Protein AF-0000000074029271 (afdb_homodimer)

Secondary structure (DSSP, 8-state):
---EEEE--GGGHHHHHHHHHHHHHHT---GGGGT--HHHHHHHHH-TTEEEEEEEETTEEEEEEEEEE--GGGTTEEEEEEEE-GGGTTSSHHHHHHHHHHHHHHHH-TT--EEEEEEETT-HHHHHHHHHTT-EEEEEEEEEEEETTTTEEEEEEEEEEE--/-PPEEEE--GGGHHHHHHHHHHHHHTT---GGGS---HHHHHHHHH-TTEEEEEEEETTEEEEEEEEEE--GGGTTEEEEEEEE-GGGTTSSHHHHHHHHHHHHHHHH-TT--EEEEEEETT-HHHHHHHHHTT-EEEEEEEEEEEETTTTEEEEEEEEEEE--

Solvent-accessible surface area (backbone atoms only — not comparable to full-atom values): 17914 Å² total; per-residue (Å²): 134,74,74,47,76,46,69,67,52,84,88,43,54,66,48,51,47,50,42,46,52,52,41,46,70,72,60,53,86,50,87,64,45,86,63,75,46,73,68,52,54,52,49,44,74,71,34,87,52,42,46,51,31,35,32,27,46,92,90,35,55,46,30,41,40,39,31,40,47,38,66,80,54,26,42,40,30,29,42,49,48,72,50,62,44,75,91,59,62,88,68,54,52,67,47,51,45,50,54,52,46,53,50,54,47,38,73,73,36,74,64,41,38,34,40,32,38,73,41,50,65,83,41,54,68,61,52,51,42,42,43,73,67,62,35,44,79,45,28,30,44,74,61,50,30,50,35,79,92,79,72,39,65,37,29,36,29,29,32,37,28,79,53,128,135,74,73,47,74,45,68,66,53,83,89,43,52,67,48,51,48,51,44,52,53,52,45,50,68,74,63,56,89,50,86,69,50,57,90,74,44,72,67,53,55,52,50,44,74,72,34,88,52,43,46,52,29,34,32,28,46,92,90,36,56,46,30,41,40,41,31,40,47,37,64,79,54,24,43,39,30,29,43,49,49,73,51,62,44,74,90,58,59,90,67,54,51,67,48,50,45,52,54,51,46,53,50,54,47,38,73,73,36,75,66,41,37,34,40,33,39,74,42,49,64,84,42,56,66,62,51,51,42,43,42,75,68,61,34,42,79,44,29,28,45,73,60,50,29,50,36,78,92,78,71,39,66,37,30,37,30,30,33,36,28,80,53,128

Radius of gyration: 22.75 Å; Cα contacts (8 Å, |Δi|>4): 586; chains: 2; bounding box: 45×70×48 Å

Structure (mmCIF, N/CA/C/O backbone):
data_AF-0000000074029271-model_v1
#
loop_
_entity.id
_entity.type
_entity.pdbx_description
1 polymer 'Ribosomal protein S18 acetylase RimI'
#
loop_
_atom_site.group_PDB
_atom_site.id
_atom_site.type_symbol
_atom_site.label_atom_id
_atom_site.label_alt_id
_atom_site.label_comp_id
_atom_site.label_asym_id
_atom_site.label_entity_id
_atom_site.label_seq_id
_atom_site.pdbx_PDB_ins_code
_atom_site.Cartn_x
_atom_site.Cartn_y
_atom_site.Cartn_z
_atom_site.occupancy
_atom_site.B_iso_or_equiv
_atom_site.auth_seq_id
_atom_site.auth_comp_id
_atom_site.auth_asym_id
_atom_site.auth_atom_id
_atom_site.pdbx_PDB_model_num
ATOM 1 N N . MET A 1 1 ? -7.516 36.625 11.258 1 79.38 1 MET A N 1
ATOM 2 C CA . MET A 1 1 ? -7.285 35.531 12.195 1 79.38 1 MET A CA 1
ATOM 3 C C . MET A 1 1 ? -5.828 35.062 12.156 1 79.38 1 MET A C 1
ATOM 5 O O . MET A 1 1 ? -5.238 34.969 11.086 1 79.38 1 MET A O 1
ATOM 9 N N . LYS A 1 2 ? -5.176 35.188 13.312 1 90.12 2 LYS A N 1
ATOM 10 C CA . LYS A 1 2 ? -3.768 34.812 13.344 1 90.12 2 LYS A CA 1
ATOM 11 C C . LYS A 1 2 ? -3.605 33.312 13.633 1 90.12 2 LYS A C 1
ATOM 13 O O . LYS A 1 2 ? -4.141 32.812 14.625 1 90.12 2 LYS A O 1
ATOM 18 N N . VAL A 1 3 ? -3.012 32.562 12.734 1 95 3 VAL A N 1
ATOM 19 C CA . VAL A 1 3 ? -2.779 31.125 12.898 1 95 3 VAL A CA 1
ATOM 20 C C . VAL A 1 3 ? -1.324 30.891 13.297 1 95 3 VAL A C 1
ATOM 22 O O . VAL A 1 3 ? -0.408 31.453 12.695 1 95 3 VAL A O 1
ATOM 25 N N . LEU A 1 4 ? -1.06 30.109 14.344 1 96.94 4 LEU A N 1
ATOM 26 C CA . LEU A 1 4 ? 0.281 29.719 14.766 1 96.94 4 LEU A CA 1
ATOM 27 C C . LEU A 1 4 ? 0.573 28.281 14.367 1 96.94 4 LEU A C 1
ATOM 29 O O . LEU A 1 4 ? -0.221 27.375 14.648 1 96.94 4 LEU A O 1
ATOM 33 N N . TYR A 1 5 ? 1.634 28.078 13.609 1 98 5 TYR A N 1
ATOM 34 C CA . TYR A 1 5 ? 2.115 26.75 13.25 1 98 5 TYR A CA 1
ATOM 35 C C . TYR A 1 5 ? 3.309 26.359 14.109 1 98 5 TYR A C 1
ATOM 37 O O . TYR A 1 5 ? 4.273 27.109 14.227 1 98 5 TYR A O 1
ATOM 45 N N . ARG A 1 6 ? 3.227 25.156 14.664 1 98.31 6 ARG A N 1
ATOM 46 C CA . ARG A 1 6 ? 4.328 24.75 15.531 1 98.31 6 ARG A CA 1
ATOM 47 C C . ARG A 1 6 ? 4.328 23.234 15.742 1 98.31 6 ARG A C 1
ATOM 49 O O . ARG A 1 6 ? 3.354 22.562 15.422 1 98.31 6 ARG A O 1
ATOM 56 N N . ARG A 1 7 ? 5.41 22.703 16.344 1 98.31 7 ARG A N 1
ATOM 57 C CA . ARG A 1 7 ? 5.512 21.312 16.734 1 98.31 7 ARG A CA 1
ATOM 58 C C . ARG A 1 7 ? 4.605 21.016 17.922 1 98.31 7 ARG A C 1
ATOM 60 O O . ARG A 1 7 ? 4.352 21.891 18.75 1 98.31 7 ARG A O 1
ATOM 67 N N . VAL A 1 8 ? 4.188 19.812 17.938 1 97.94 8 VAL A N 1
ATOM 68 C CA . VAL A 1 8 ? 3.385 19.375 19.078 1 97.94 8 VAL A CA 1
ATOM 69 C C . VAL A 1 8 ? 4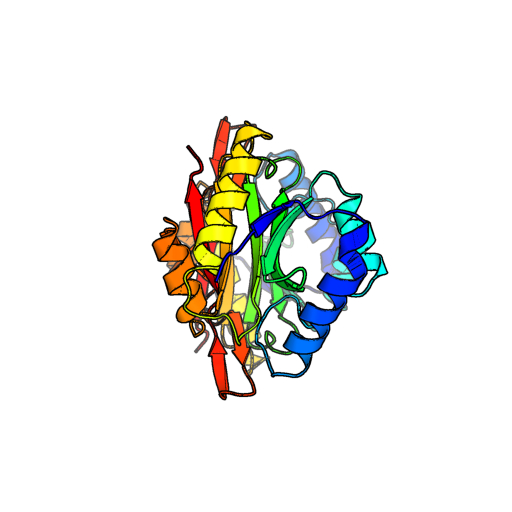.273 19.219 20.312 1 97.94 8 VAL A C 1
ATOM 71 O O . VAL A 1 8 ? 5.402 18.734 20.219 1 97.94 8 VAL A O 1
ATOM 74 N N . GLU A 1 9 ? 3.711 19.609 21.422 1 95.88 9 GLU A N 1
ATOM 75 C CA . GLU A 1 9 ? 4.324 19.359 22.719 1 95.88 9 GLU A CA 1
ATOM 76 C C . GLU A 1 9 ? 3.406 18.547 23.625 1 95.88 9 GLU A C 1
ATOM 78 O O . GLU A 1 9 ? 2.23 18.344 23.312 1 95.88 9 GLU A O 1
ATOM 83 N N . GLY A 1 10 ? 3.979 18.078 24.703 1 94.06 10 GLY A N 1
ATOM 84 C CA . GLY A 1 10 ? 3.236 17.219 25.594 1 94.06 10 GLY A CA 1
ATOM 85 C C . GLY A 1 10 ? 1.945 17.828 26.094 1 94.06 10 GLY A C 1
ATOM 86 O O . GLY A 1 10 ? 0.942 17.141 26.281 1 94.06 10 GLY A O 1
ATOM 87 N N . GLY A 1 11 ? 1.936 19.078 26.312 1 95.56 11 GLY A N 1
ATOM 88 C CA . GLY A 1 11 ? 0.77 19.781 26.828 1 95.56 11 GLY A CA 1
ATOM 89 C C . GLY A 1 11 ? -0.36 19.875 25.828 1 95.56 11 GLY A C 1
ATOM 90 O O . GLY A 1 11 ? -1.471 20.297 26.172 1 95.56 11 GLY A O 1
ATOM 91 N N . ASP A 1 12 ? -0.142 19.422 24.594 1 96.81 12 ASP A N 1
ATOM 92 C CA . ASP A 1 12 ? -1.116 19.594 23.516 1 96.81 12 ASP A CA 1
ATOM 93 C C . ASP A 1 12 ? -2.051 18.391 23.422 1 96.81 12 ASP A C 1
ATOM 95 O O . ASP A 1 12 ? -3.041 18.422 22.688 1 96.81 12 ASP A O 1
ATOM 99 N N . ILE A 1 13 ? -1.802 17.328 24.141 1 95.5 13 ILE A N 1
ATOM 100 C CA . ILE A 1 13 ? -2.43 16.016 23.938 1 95.5 13 ILE A CA 1
ATOM 101 C C . ILE A 1 13 ? -3.943 16.141 24.094 1 95.5 13 ILE A C 1
ATOM 103 O O . ILE A 1 13 ? -4.703 15.648 23.266 1 95.5 13 ILE A O 1
ATOM 107 N N . GLU A 1 14 ? -4.344 16.828 25.125 1 94.19 14 GLU A N 1
ATOM 108 C CA . GLU A 1 14 ? -5.773 16.953 25.375 1 94.19 14 GLU A CA 1
ATOM 109 C C . GLU A 1 14 ? -6.477 17.688 24.25 1 94.19 14 GLU A C 1
ATOM 111 O O . GLU A 1 14 ? -7.57 17.297 23.828 1 94.19 14 GLU A O 1
ATOM 116 N N . GLU A 1 15 ? -5.918 18.75 23.812 1 95.12 15 GLU A N 1
ATOM 117 C CA . GLU A 1 15 ? -6.512 19.531 22.734 1 95.12 15 GLU A CA 1
ATOM 118 C C . GLU A 1 15 ? -6.543 18.719 21.438 1 95.12 15 GLU A C 1
ATOM 120 O O . GLU A 1 15 ? -7.484 18.844 20.641 1 95.12 15 GLU A O 1
ATOM 125 N N . ILE A 1 16 ? -5.531 17.953 21.172 1 95.12 16 ILE A N 1
ATOM 126 C CA . ILE A 1 16 ? -5.492 17.094 20 1 95.12 16 ILE A CA 1
ATOM 127 C C . ILE A 1 16 ? -6.617 16.062 20.062 1 95.12 16 ILE A C 1
ATOM 129 O O . ILE A 1 16 ? -7.309 15.812 19.078 1 95.12 16 ILE A O 1
ATOM 133 N N . LEU A 1 17 ? -6.75 15.516 21.219 1 92.56 17 LEU A N 1
ATOM 134 C CA . LEU A 1 17 ? -7.824 14.547 21.422 1 92.56 17 LEU A CA 1
ATOM 135 C C . LEU A 1 17 ? -9.188 15.172 21.141 1 92.56 17 LEU A C 1
ATOM 137 O O . LEU A 1 17 ? -10.07 14.523 20.578 1 92.56 17 LEU A O 1
ATOM 141 N N . MET A 1 18 ? -9.375 16.375 21.562 1 91.44 18 MET A N 1
ATOM 142 C CA . MET A 1 18 ? -10.625 17.094 21.312 1 91.44 18 MET A CA 1
ATOM 143 C C . MET A 1 18 ? -10.883 17.234 19.812 1 91.44 18 MET A C 1
ATOM 145 O O . MET A 1 18 ? -12.016 17.094 19.359 1 91.44 18 MET A O 1
ATOM 149 N N . LEU A 1 19 ? -9.883 17.625 19.078 1 92.12 19 LEU A N 1
ATOM 150 C CA . LEU A 1 19 ? -10.016 17.719 17.625 1 92.12 19 LEU A CA 1
ATOM 151 C C . LEU A 1 19 ? -10.469 16.391 17.031 1 92.12 19 LEU A C 1
ATOM 153 O O . LEU A 1 19 ? -11.406 16.344 16.234 1 92.12 19 LEU A O 1
ATOM 157 N N . PHE A 1 20 ? -9.805 15.289 17.422 1 90.88 20 PHE A N 1
ATOM 158 C CA . PHE A 1 20 ? -10.133 13.969 16.875 1 90.88 20 PHE A CA 1
ATOM 159 C C . PHE A 1 20 ? -11.562 13.578 17.234 1 90.88 20 PHE A C 1
ATOM 161 O O . PHE A 1 20 ? -12.273 12.984 16.422 1 90.88 20 PHE A O 1
ATOM 168 N N . ASN A 1 21 ? -11.938 13.883 18.391 1 87.06 21 ASN A N 1
ATOM 169 C CA . ASN A 1 21 ? -13.312 13.602 18.797 1 87.06 21 ASN A CA 1
ATOM 170 C C . ASN A 1 21 ? -14.32 14.359 17.938 1 87.06 21 ASN A C 1
ATOM 172 O O . ASN A 1 21 ? -15.367 13.82 17.578 1 87.06 21 ASN A O 1
ATOM 176 N N . LYS A 1 22 ? -14.023 15.508 17.656 1 86.75 22 LYS A N 1
ATOM 177 C CA . LYS A 1 22 ? -14.891 16.328 16.812 1 86.75 22 LYS A CA 1
ATOM 178 C C . LYS A 1 22 ? -14.984 15.734 15.406 1 86.75 22 LYS A C 1
ATOM 180 O O . LYS A 1 22 ? -16.062 15.68 14.82 1 86.75 22 LYS A O 1
ATOM 185 N N . LEU A 1 23 ? -13.867 15.305 14.914 1 85.69 23 LEU A N 1
ATOM 186 C CA . LEU A 1 23 ? -13.82 14.742 13.57 1 85.69 23 LEU A CA 1
ATOM 187 C C . LEU A 1 23 ? -14.594 13.422 13.508 1 85.69 23 LEU A C 1
ATOM 189 O O . LEU A 1 23 ? -15.18 13.094 12.477 1 85.69 23 LEU A O 1
ATOM 193 N N . LYS A 1 24 ? -14.484 12.586 14.484 1 79.19 24 LYS A N 1
ATOM 194 C CA . LYS A 1 24 ? -15.203 11.32 14.562 1 79.19 24 LYS A CA 1
ATOM 195 C C . LYS A 1 24 ? -16.719 11.539 14.484 1 79.19 24 LYS A C 1
ATOM 197 O O . LYS A 1 24 ? -17.422 10.758 13.852 1 79.19 24 LYS A O 1
ATOM 202 N N . ILE A 1 25 ? -17.234 12.508 15.117 1 75.06 25 ILE A N 1
ATOM 203 C CA . ILE A 1 25 ? -18.656 12.812 15.164 1 75.06 25 ILE A CA 1
ATOM 204 C C . ILE A 1 25 ? -19.125 13.281 13.797 1 75.06 25 ILE A C 1
ATOM 206 O O . ILE A 1 25 ? -20.234 12.93 13.359 1 75.06 25 ILE A O 1
ATOM 210 N N . GLU A 1 26 ? -18.547 14.188 13.219 1 67.88 26 GLU A N 1
ATOM 211 C CA . GLU A 1 26 ? -18.984 14.75 11.945 1 67.88 26 GLU A CA 1
ATOM 212 C C . GLU A 1 26 ? -18.797 13.758 10.805 1 67.88 26 GLU A C 1
ATOM 214 O O . GLU A 1 26 ? -19.312 13.961 9.703 1 67.88 26 GLU A O 1
ATOM 219 N N . SER A 1 27 ? -18.562 12.766 10.664 1 57.44 27 SER A N 1
ATOM 220 C CA . SER A 1 27 ? -18.469 11.742 9.625 1 57.44 27 SER A CA 1
ATOM 221 C C . SER A 1 27 ? -17.031 11.516 9.203 1 57.44 27 SER A C 1
ATOM 223 O O . SER A 1 27 ? -16.766 10.977 8.125 1 57.44 27 SER A O 1
ATOM 225 N N . ALA A 1 28 ? -16.141 12.398 9.57 1 50.34 28 ALA A N 1
ATOM 226 C CA . ALA A 1 28 ? -15.148 12.664 8.539 1 50.34 28 ALA A CA 1
ATOM 227 C C . ALA A 1 28 ? -14.438 11.383 8.109 1 50.34 28 ALA A C 1
ATOM 229 O O . ALA A 1 28 ? -14.18 10.508 8.93 1 50.34 28 ALA A O 1
ATOM 230 N N . GLU A 1 29 ? -14.281 11.062 6.98 1 48.53 29 GLU A N 1
ATOM 231 C CA . GLU A 1 29 ? -13.523 10.18 6.102 1 48.53 29 GLU A CA 1
ATOM 232 C C . GLU A 1 29 ? -12.047 10.141 6.492 1 48.53 29 GLU A C 1
ATOM 234 O O . GLU A 1 29 ? -11.211 9.656 5.73 1 48.53 29 GLU A O 1
ATOM 239 N N . VAL A 1 30 ? -11.641 10.859 7.625 1 49.62 30 VAL A N 1
ATOM 240 C CA . VAL A 1 30 ? -10.18 10.891 7.699 1 49.62 30 VAL A CA 1
ATOM 241 C C . VAL A 1 30 ? -9.68 9.641 8.422 1 49.62 30 VAL A C 1
ATOM 243 O O . VAL A 1 30 ? -10.32 9.164 9.367 1 49.62 30 VAL A O 1
ATOM 246 N N . THR A 1 31 ? -8.797 8.977 7.867 1 52.84 31 THR A N 1
ATOM 247 C CA . THR A 1 31 ? -8 7.828 8.289 1 52.84 31 THR A CA 1
ATOM 248 C C . THR A 1 31 ? -7.688 7.91 9.781 1 52.84 31 THR A C 1
ATOM 250 O O . THR A 1 31 ? -7.582 6.883 10.453 1 52.84 31 THR A O 1
ATOM 253 N N . PHE A 1 32 ? -7.648 9.07 10.492 1 52.66 32 PHE A N 1
ATOM 254 C CA . PHE A 1 32 ? -7.332 9.195 11.914 1 52.66 32 PHE A CA 1
ATOM 255 C C . PHE A 1 32 ? -8.5 8.719 12.773 1 52.66 32 PHE A C 1
ATOM 257 O O . PHE A 1 32 ? -8.305 8.344 13.93 1 52.66 32 PHE A O 1
ATOM 264 N N . ALA A 1 33 ? -9.711 8.844 12.336 1 50.81 33 ALA A N 1
ATOM 265 C CA . ALA A 1 33 ? -10.922 8.828 13.164 1 50.81 33 ALA A CA 1
ATOM 266 C C . ALA A 1 33 ? -11.008 7.539 13.977 1 50.81 33 ALA A C 1
ATOM 268 O O . ALA A 1 33 ? -11.57 7.527 15.07 1 50.81 33 ALA A O 1
ATOM 269 N N . ASP A 1 34 ? -10.633 6.387 13.359 1 52 34 ASP A N 1
ATOM 270 C CA . ASP A 1 34 ? -11.102 5.246 14.141 1 52 34 ASP A CA 1
ATOM 271 C C . ASP A 1 34 ? -10.391 5.18 15.492 1 52 34 ASP A C 1
ATOM 273 O O . ASP A 1 34 ? -10.789 4.41 16.375 1 52 34 ASP A O 1
ATOM 277 N N . VAL A 1 35 ? -9.164 5.781 15.68 1 56.41 35 VAL A N 1
ATOM 278 C CA . VAL A 1 35 ? -8.484 4.988 16.688 1 56.41 35 VAL A CA 1
ATOM 279 C C . VAL A 1 35 ? -7.695 5.91 17.625 1 56.41 35 VAL A C 1
ATOM 281 O O . VAL A 1 35 ? -7.043 5.445 18.562 1 56.41 35 VAL A O 1
ATOM 284 N N . VAL A 1 36 ? -7.879 7.223 17.594 1 76.19 36 VAL A N 1
ATOM 285 C CA . VAL A 1 36 ? -6.711 7.742 18.297 1 76.19 36 VAL A CA 1
ATOM 286 C C . VAL A 1 36 ? -7.074 8.07 19.734 1 76.19 36 VAL A C 1
ATOM 288 O O . VAL A 1 36 ? -7.988 8.859 20 1 76.19 36 VAL A O 1
ATOM 291 N N . ASN A 1 37 ? -6.562 7.316 20.641 1 85.88 37 ASN A N 1
ATOM 292 C CA . ASN A 1 37 ? -6.695 7.621 22.062 1 85.88 37 ASN A CA 1
ATOM 293 C C . ASN A 1 37 ? -5.445 8.305 22.609 1 85.88 37 ASN A C 1
ATOM 295 O O . ASN A 1 37 ? -4.48 8.523 21.875 1 85.88 37 ASN A O 1
ATOM 299 N N . LYS A 1 38 ? -5.645 8.734 23.906 1 90.75 38 LYS A N 1
ATOM 300 C CA . LYS A 1 38 ? -4.578 9.492 24.547 1 90.75 38 LYS A CA 1
ATOM 301 C C . LYS A 1 38 ? -3.256 8.734 24.5 1 90.75 38 LYS A C 1
ATOM 303 O O . LYS A 1 38 ? -2.205 9.312 24.234 1 90.75 38 LYS A O 1
ATOM 308 N N . ARG A 1 39 ? -3.268 7.496 24.828 1 92.69 39 ARG A N 1
ATOM 309 C CA . ARG A 1 39 ? -2.076 6.656 24.859 1 92.69 39 ARG A CA 1
ATOM 310 C C . ARG A 1 39 ? -1.391 6.633 23.5 1 92.69 39 ARG A C 1
ATOM 312 O O . ARG A 1 39 ? -0.162 6.68 23.406 1 92.69 39 ARG A O 1
ATOM 319 N N . GLU A 1 40 ? -2.113 6.562 22.469 1 93.5 40 GLU A N 1
ATOM 320 C CA . GLU A 1 40 ? -1.558 6.555 21.109 1 93.5 40 GLU A CA 1
ATOM 321 C C . GLU A 1 40 ? -0.82 7.855 20.812 1 93.5 40 GLU A C 1
ATOM 323 O O . GLU A 1 40 ? 0.282 7.84 20.266 1 93.5 40 GLU A O 1
ATOM 328 N N . ILE A 1 41 ? -1.456 8.93 21.156 1 94.06 41 ILE A N 1
ATOM 329 C CA . ILE A 1 41 ? -0.838 10.227 20.922 1 94.06 41 ILE A CA 1
ATOM 330 C C . ILE A 1 41 ? 0.461 10.336 21.719 1 94.06 41 ILE A C 1
ATOM 332 O O . ILE A 1 41 ? 1.46 10.859 21.219 1 94.06 41 ILE A O 1
ATOM 336 N N . GLU A 1 42 ? 0.451 9.867 22.922 1 94.62 42 GLU A N 1
ATOM 337 C CA . GLU A 1 42 ? 1.66 9.844 23.75 1 94.62 42 GLU A CA 1
ATOM 338 C C . GLU A 1 42 ? 2.756 9.008 23.094 1 94.62 42 GLU A C 1
ATOM 340 O O . GLU A 1 42 ? 3.928 9.391 23.109 1 94.62 42 GLU A O 1
ATOM 345 N N . GLU A 1 43 ? 2.336 7.902 22.594 1 95.44 43 GLU A N 1
ATOM 346 C CA . GLU A 1 43 ? 3.287 7.039 21.891 1 95.44 43 GLU A CA 1
ATOM 347 C C . GLU A 1 43 ? 3.885 7.746 20.688 1 95.44 43 GLU A C 1
ATOM 349 O O . GLU A 1 43 ? 5.074 7.605 20.406 1 95.44 43 GLU A O 1
ATOM 354 N N . TRP A 1 44 ? 3.014 8.406 19.938 1 96.06 44 TRP A N 1
ATOM 355 C CA . TRP A 1 44 ? 3.516 9.188 18.812 1 96.06 44 TRP A CA 1
ATOM 356 C C . TRP A 1 44 ? 4.602 10.156 19.266 1 96.06 44 TRP A C 1
ATOM 358 O O . TRP A 1 44 ? 5.648 10.273 18.609 1 96.06 44 TRP A O 1
ATOM 368 N N . LEU A 1 45 ? 4.34 10.836 20.312 1 95.69 45 LEU A N 1
ATOM 369 C CA . LEU A 1 45 ? 5.219 11.891 20.797 1 95.69 45 LEU A CA 1
ATOM 370 C C . LEU A 1 45 ? 6.566 11.32 21.234 1 95.69 45 LEU A C 1
ATOM 372 O O . LEU A 1 45 ? 7.59 12 21.141 1 95.69 45 LEU A O 1
ATOM 376 N N . MET A 1 46 ? 6.574 10.094 21.641 1 95.75 46 MET A N 1
ATOM 377 C CA . MET A 1 46 ? 7.785 9.477 22.172 1 95.75 46 MET A CA 1
ATOM 378 C C . MET A 1 46 ? 8.57 8.781 21.078 1 95.75 46 MET A C 1
ATOM 380 O O . MET A 1 46 ? 9.719 8.375 21.281 1 95.75 46 MET A O 1
ATOM 384 N N . ASN A 1 47 ? 8 8.594 19.969 1 97.06 47 ASN A N 1
ATOM 385 C CA . ASN A 1 47 ? 8.633 7.887 18.859 1 97.06 47 ASN A CA 1
ATOM 386 C C . 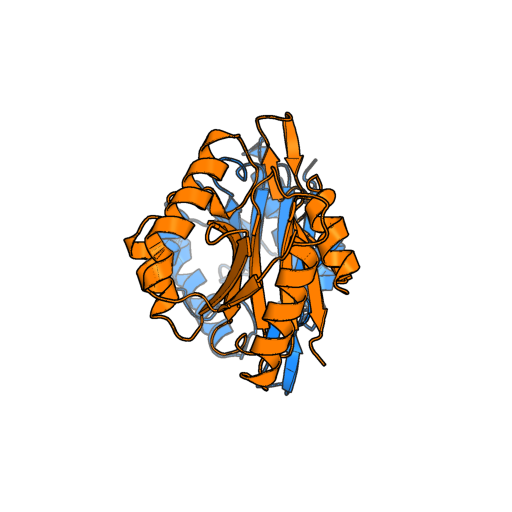ASN A 1 47 ? 9.383 8.844 17.938 1 97.06 47 ASN A C 1
ATOM 388 O O . ASN A 1 47 ? 8.781 9.734 17.328 1 97.06 47 ASN A O 1
ATOM 392 N N . THR A 1 48 ? 10.625 8.664 17.781 1 96.25 48 THR A N 1
ATOM 393 C CA . THR A 1 48 ? 11.484 9.586 17.062 1 96.25 48 THR A CA 1
ATOM 394 C C . THR A 1 48 ? 11.219 9.508 15.555 1 96.25 48 THR A C 1
ATOM 396 O O . THR A 1 48 ? 11.664 10.367 14.797 1 96.25 48 THR A O 1
ATOM 399 N N . ASN A 1 49 ? 10.477 8.508 15.117 1 97.88 49 ASN A N 1
ATOM 400 C CA . ASN A 1 49 ? 10.125 8.383 13.703 1 97.88 49 ASN A CA 1
ATOM 401 C C . ASN A 1 49 ? 8.812 9.102 13.391 1 97.88 49 ASN A C 1
ATOM 403 O O . ASN A 1 49 ? 8.328 9.039 12.258 1 97.88 49 ASN A O 1
ATOM 407 N N . TYR A 1 50 ? 8.297 9.711 14.391 1 98.06 50 TYR A N 1
ATOM 408 C CA . TYR A 1 50 ? 7.066 10.477 14.227 1 98.06 50 TYR A CA 1
ATOM 409 C C . TYR A 1 50 ? 7.348 11.977 14.297 1 98.06 50 TYR A C 1
ATOM 411 O O . TYR A 1 50 ? 8.094 12.43 15.164 1 98.06 50 TYR A O 1
ATOM 419 N N . TYR A 1 51 ? 6.777 12.711 13.383 1 98.38 51 TYR A N 1
ATOM 420 C CA . TYR A 1 51 ? 6.848 14.164 13.32 1 98.38 51 TYR A CA 1
ATOM 421 C C . TYR A 1 51 ? 5.461 14.781 13.43 1 98.38 51 TYR A C 1
ATOM 423 O O . TYR A 1 51 ? 4.613 14.586 12.555 1 98.38 51 TYR A O 1
ATOM 431 N N . LEU A 1 52 ? 5.262 15.508 14.469 1 98.19 52 LEU A N 1
ATOM 432 C CA . LEU A 1 52 ? 3.93 16.031 14.773 1 98.19 52 LEU A CA 1
ATOM 433 C C . LEU A 1 52 ? 3.932 17.547 14.797 1 98.19 52 LEU A C 1
ATOM 435 O O . LEU A 1 52 ? 4.738 18.172 15.5 1 98.19 52 LEU A O 1
ATOM 439 N N . TYR A 1 53 ? 3.041 18.125 14.062 1 98.56 53 TYR A N 1
ATOM 440 C CA . TYR A 1 53 ? 2.865 19.578 13.977 1 98.56 53 TYR A CA 1
ATOM 441 C C . TYR A 1 53 ? 1.393 19.953 14.078 1 98.56 53 TYR A C 1
ATOM 443 O O . TYR A 1 53 ? 0.517 19.141 13.75 1 98.56 53 TYR A O 1
ATOM 451 N N . ILE A 1 54 ? 1.156 21.172 14.523 1 98.25 54 ILE A N 1
ATOM 452 C CA . ILE A 1 54 ? -0.226 21.609 14.656 1 98.25 54 ILE A CA 1
ATOM 453 C C . ILE A 1 54 ? -0.347 23.062 14.195 1 98.25 54 ILE A C 1
ATOM 455 O O . ILE A 1 54 ? 0.652 23.781 14.117 1 98.25 54 ILE A O 1
ATOM 459 N N . ALA A 1 55 ? -1.577 23.391 13.781 1 97.69 55 ALA A N 1
ATOM 460 C CA . ALA A 1 55 ? -2.023 24.781 13.633 1 97.69 55 ALA A CA 1
ATOM 461 C C . ALA A 1 55 ? -2.998 25.156 14.75 1 97.69 55 ALA A C 1
ATOM 463 O O . ALA A 1 55 ? -3.93 24.406 15.047 1 97.69 55 ALA A O 1
ATOM 464 N N . GLU A 1 56 ? -2.762 26.234 15.367 1 96.62 56 GLU A N 1
ATOM 465 C CA . GLU A 1 56 ? -3.639 26.672 16.453 1 96.62 56 GLU A CA 1
ATOM 466 C C . GLU A 1 56 ? -4.121 28.094 16.25 1 96.62 56 GLU A C 1
ATOM 468 O O . GLU A 1 56 ? -3.391 28.938 15.711 1 96.62 56 GLU A O 1
ATOM 473 N N . VAL A 1 57 ? -5.395 28.312 16.562 1 94.25 57 VAL A N 1
ATOM 474 C CA . VAL A 1 57 ? -6.039 29.609 16.578 1 94.25 57 VAL A CA 1
ATOM 475 C C . VAL A 1 57 ? -6.594 29.891 17.969 1 94.25 57 VAL A C 1
ATOM 477 O O . VAL A 1 57 ? -7.402 29.125 18.5 1 94.25 57 VAL A O 1
ATOM 480 N N . ASN A 1 58 ? -6.18 31.031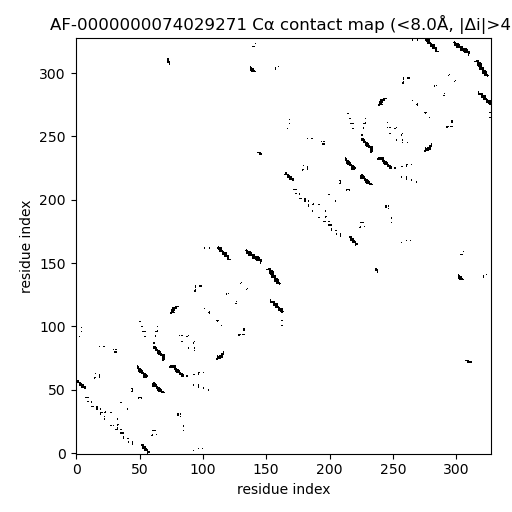 18.578 1 92.44 58 ASN A N 1
ATOM 481 C CA . ASN A 1 58 ? -6.641 31.375 19.906 1 92.44 58 ASN A CA 1
ATOM 482 C C . ASN A 1 58 ? -6.465 30.219 20.891 1 92.44 58 ASN A C 1
ATOM 484 O O . ASN A 1 58 ? -7.398 29.859 21.609 1 92.44 58 ASN A O 1
ATOM 488 N N . LYS A 1 59 ? -5.352 29.516 20.797 1 89.88 59 LYS A N 1
ATOM 489 C CA . LYS A 1 59 ? -4.914 28.453 21.703 1 89.88 59 LYS A CA 1
ATOM 490 C C . LYS A 1 59 ? -5.734 27.188 21.484 1 89.88 59 LYS A C 1
ATOM 492 O O . LYS A 1 59 ? -5.664 26.25 22.281 1 89.88 59 LYS A O 1
ATOM 497 N N . LYS A 1 60 ? -6.457 27.234 20.438 1 94.5 60 LYS A N 1
ATOM 498 C CA . LYS A 1 60 ? -7.191 26.031 20.047 1 94.5 60 LYS A CA 1
ATOM 499 C C . LYS A 1 60 ? -6.523 25.328 18.875 1 94.5 60 LYS A C 1
ATOM 501 O O . LYS A 1 60 ? -6.23 25.953 17.859 1 94.5 60 LYS A O 1
ATOM 506 N N . ILE A 1 61 ? -6.309 24.031 19.031 1 96.75 61 ILE A N 1
ATOM 507 C CA . ILE A 1 61 ? -5.719 23.25 17.938 1 96.75 61 ILE A CA 1
ATOM 508 C C . ILE A 1 61 ? -6.785 22.922 16.906 1 96.75 61 ILE A C 1
ATOM 510 O O . ILE A 1 61 ? -7.789 22.266 17.219 1 96.75 61 ILE A O 1
ATOM 514 N N . ILE A 1 62 ? -6.57 23.344 15.664 1 95.44 62 ILE A N 1
ATOM 515 C CA . ILE A 1 62 ? -7.625 23.203 14.672 1 95.44 62 ILE A CA 1
ATOM 516 C C . ILE A 1 62 ? -7.152 22.281 13.555 1 95.44 62 ILE A C 1
ATOM 518 O O . ILE A 1 62 ? -7.949 21.844 12.711 1 95.44 62 ILE A O 1
ATOM 522 N N . SER A 1 63 ? -5.879 21.984 13.453 1 95.69 63 SER A N 1
ATOM 523 C CA . SER A 1 63 ? -5.316 21.094 12.438 1 95.69 63 SER A CA 1
ATOM 524 C C . SER A 1 63 ? -4.074 20.375 12.961 1 95.69 63 SER A C 1
ATOM 526 O O . SER A 1 63 ? -3.316 20.938 13.758 1 95.69 63 SER A O 1
ATOM 528 N N . ILE A 1 64 ? -3.879 19.141 12.523 1 96.19 64 ILE A N 1
ATOM 529 C CA . ILE A 1 64 ? -2.703 18.375 12.945 1 96.19 64 ILE A CA 1
ATOM 530 C C . ILE A 1 64 ? -2.115 17.641 11.742 1 96.19 64 ILE A C 1
ATOM 532 O O . ILE A 1 64 ? -2.854 17.109 10.906 1 96.19 64 ILE A O 1
ATOM 536 N N . PHE A 1 65 ? -0.83 17.688 11.641 1 97 65 PHE A N 1
ATOM 537 C CA . PHE A 1 65 ? 0.01 16.969 10.688 1 97 65 PHE A CA 1
ATOM 538 C C . PHE A 1 65 ? 0.795 15.867 11.391 1 97 65 PHE A C 1
ATOM 540 O O . PHE A 1 65 ? 1.429 16.109 12.422 1 97 65 PHE A O 1
ATOM 547 N N . ARG A 1 66 ? 0.721 14.648 10.859 1 97.62 66 ARG A N 1
ATOM 548 C CA . ARG A 1 66 ? 1.556 13.539 11.312 1 97.62 66 ARG A CA 1
ATOM 549 C C . ARG A 1 66 ? 2.391 12.977 10.172 1 97.62 66 ARG A C 1
ATOM 551 O O . ARG A 1 66 ? 1.847 12.562 9.141 1 97.62 66 ARG A O 1
ATOM 558 N N . GLY A 1 67 ? 3.67 13.039 10.297 1 97.94 67 GLY A N 1
ATOM 559 C CA . GLY A 1 67 ? 4.594 12.344 9.414 1 97.94 67 GLY A CA 1
ATOM 560 C C . GLY A 1 67 ? 5.223 11.117 10.055 1 97.94 67 GLY A C 1
ATOM 561 O O . GLY A 1 67 ? 5.746 11.195 11.172 1 97.94 67 GLY A O 1
ATOM 562 N N . VAL A 1 68 ? 5.125 10.016 9.438 1 98.44 68 VAL A N 1
ATOM 563 C CA . VAL A 1 68 ? 5.75 8.789 9.938 1 98.44 68 VAL A CA 1
ATOM 564 C C . VAL A 1 68 ? 6.887 8.375 9.008 1 98.44 68 VAL A C 1
ATOM 566 O O . VAL A 1 68 ? 6.664 8.102 7.824 1 98.44 68 VAL A O 1
ATOM 569 N N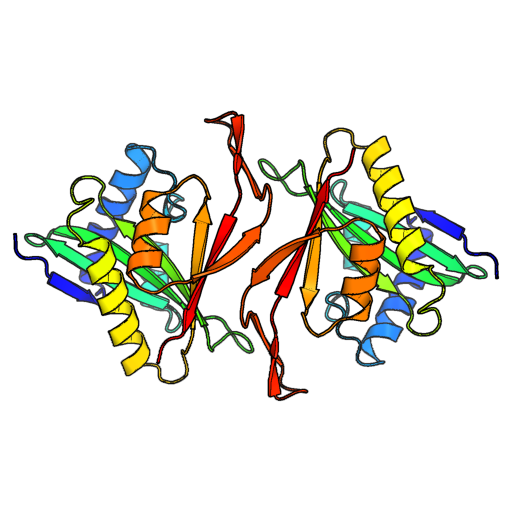 . ARG A 1 69 ? 8.039 8.359 9.547 1 98.5 69 ARG A N 1
ATOM 570 C CA . ARG A 1 69 ? 9.211 7.984 8.758 1 98.5 69 ARG A CA 1
ATOM 571 C C . ARG A 1 69 ? 9.25 6.48 8.516 1 98.5 69 ARG A C 1
ATOM 573 O O . ARG A 1 69 ? 8.984 5.691 9.43 1 98.5 69 ARG A O 1
ATOM 580 N N . GLY A 1 70 ? 9.555 6.113 7.25 1 98 70 GLY A N 1
ATOM 581 C CA . GLY A 1 70 ? 9.781 4.703 6.969 1 98 70 GLY A CA 1
ATOM 582 C C . GLY A 1 70 ? 10.984 4.137 7.707 1 98 70 GLY A C 1
ATOM 583 O O . GLY A 1 70 ? 11.82 4.887 8.211 1 98 70 GLY A O 1
ATOM 584 N N . ILE A 1 71 ? 11.062 2.826 7.77 1 97 71 ILE A N 1
ATOM 585 C CA . ILE A 1 71 ? 12.148 2.156 8.477 1 97 71 ILE A CA 1
ATOM 586 C C . ILE A 1 71 ? 13.094 1.508 7.477 1 97 71 ILE A C 1
ATOM 588 O O . ILE A 1 71 ? 12.703 1.183 6.355 1 97 71 ILE A O 1
ATOM 592 N N . ALA A 1 72 ? 14.383 1.319 7.836 1 96.44 72 ALA A N 1
ATOM 593 C CA . ALA A 1 72 ? 15.398 0.597 7.078 1 96.44 72 ALA A CA 1
ATOM 594 C C . ALA A 1 72 ? 15.484 1.116 5.645 1 96.44 72 ALA A C 1
ATOM 596 O O . ALA A 1 72 ? 15.82 2.281 5.422 1 96.44 72 ALA A O 1
ATOM 597 N N . GLU A 1 73 ? 15.133 0.343 4.684 1 96.81 73 GLU A N 1
ATOM 598 C CA . GLU A 1 73 ? 15.312 0.702 3.281 1 96.81 73 GLU A CA 1
ATOM 599 C C . GLU A 1 73 ? 14.289 1.744 2.844 1 96.81 73 GLU A C 1
ATOM 601 O O . GLU A 1 73 ? 14.344 2.242 1.717 1 96.81 73 GLU A O 1
ATOM 606 N N . LYS A 1 74 ? 13.414 2.125 3.773 1 98.12 74 LYS A N 1
ATOM 607 C CA . LYS A 1 74 ? 12.383 3.107 3.455 1 98.12 74 LYS A CA 1
ATOM 608 C C . LYS A 1 74 ? 12.555 4.375 4.289 1 98.12 74 LYS A C 1
ATOM 610 O O . LYS A 1 74 ? 11.641 5.199 4.367 1 98.12 74 LYS A O 1
ATOM 615 N N . ASN A 1 75 ? 13.688 4.598 4.922 1 97.56 75 ASN A N 1
ATOM 616 C CA . ASN A 1 75 ? 13.875 5.668 5.895 1 97.56 75 ASN A CA 1
ATOM 617 C C . ASN A 1 75 ? 14.102 7.016 5.211 1 97.56 75 ASN A C 1
ATOM 619 O O . ASN A 1 75 ? 14.195 8.047 5.879 1 97.56 75 ASN A O 1
ATOM 623 N N . HIS A 1 76 ? 14.141 7.023 3.854 1 98.12 76 HIS A N 1
ATOM 624 C CA . HIS A 1 76 ? 14.273 8.273 3.107 1 98.12 76 HIS A CA 1
ATOM 625 C C . HIS A 1 76 ? 12.93 8.977 2.959 1 98.12 76 HIS A C 1
ATOM 627 O O . HIS A 1 76 ? 12.867 10.109 2.477 1 98.12 76 HIS A O 1
ATOM 633 N N . CYS A 1 77 ? 11.805 8.336 3.379 1 98.56 77 CYS A N 1
ATOM 634 C CA . CYS A 1 77 ? 10.453 8.797 3.082 1 98.56 77 CYS A CA 1
ATOM 635 C C . CYS A 1 77 ? 9.633 8.953 4.359 1 98.56 77 CYS A C 1
ATOM 637 O O . CYS A 1 77 ? 9.758 8.148 5.285 1 98.56 77 CYS A O 1
ATOM 639 N N . ILE A 1 78 ? 8.773 9.953 4.383 1 98.56 78 ILE A N 1
ATOM 640 C CA . ILE A 1 78 ? 7.758 10.062 5.43 1 98.56 78 ILE A CA 1
ATOM 641 C C . ILE A 1 78 ? 6.367 9.93 4.812 1 98.56 78 ILE A C 1
ATOM 643 O O . ILE A 1 78 ? 6.129 10.391 3.693 1 98.56 78 ILE A O 1
ATOM 647 N N . LEU A 1 79 ? 5.492 9.289 5.465 1 98.62 79 LEU A N 1
ATOM 648 C CA . LEU A 1 79 ? 4.074 9.219 5.125 1 98.62 79 LEU A CA 1
ATOM 649 C C . LEU A 1 79 ? 3.271 10.234 5.938 1 98.62 79 LEU A C 1
ATOM 651 O O . LEU A 1 79 ? 3.293 10.203 7.172 1 98.62 79 LEU A O 1
ATOM 655 N N . LEU A 1 80 ? 2.582 11.102 5.23 1 97.31 80 LEU A N 1
ATOM 656 C CA . LEU A 1 80 ? 1.905 12.141 6.004 1 97.31 80 LEU A CA 1
ATOM 657 C C . LEU A 1 80 ? 0.408 11.859 6.09 1 97.31 80 LEU A C 1
ATOM 659 O O . LEU A 1 80 ? -0.172 11.273 5.172 1 97.31 80 LEU A O 1
ATOM 663 N N . THR A 1 81 ? -0.162 12.234 7.16 1 95.69 81 THR A N 1
ATOM 664 C CA . THR A 1 81 ? -1.589 12.312 7.449 1 95.69 81 THR A CA 1
ATOM 665 C C . THR A 1 81 ? -1.945 13.664 8.062 1 95.69 81 THR A C 1
ATOM 667 O O . THR A 1 81 ? -1.198 14.195 8.883 1 95.69 81 THR A O 1
ATOM 670 N N . ILE A 1 82 ? -3.041 14.234 7.617 1 94.25 82 ILE A N 1
ATOM 671 C CA . ILE A 1 82 ? -3.455 15.539 8.109 1 94.25 82 ILE A CA 1
ATOM 672 C C . ILE A 1 82 ? -4.938 15.508 8.484 1 94.25 82 ILE A C 1
ATOM 674 O O . ILE A 1 82 ? -5.738 14.867 7.805 1 94.25 82 ILE A O 1
ATOM 678 N N . ALA A 1 83 ? -5.242 16.078 9.508 1 92 83 ALA A N 1
ATOM 679 C CA . ALA A 1 83 ? -6.625 16.266 9.938 1 92 83 ALA A CA 1
ATOM 680 C C . ALA A 1 83 ? -6.887 17.719 10.312 1 92 83 ALA A C 1
ATOM 682 O O . ALA A 1 83 ? -6.188 18.297 11.156 1 92 83 ALA A O 1
ATOM 683 N N . THR A 1 84 ? -7.879 18.312 9.734 1 92.69 84 THR A N 1
ATOM 684 C CA . THR A 1 84 ? -8.219 19.719 9.992 1 92.69 84 THR A CA 1
ATOM 685 C C . THR A 1 84 ? -9.695 19.859 10.344 1 92.69 84 THR A C 1
ATOM 687 O O . THR A 1 84 ? -10.547 19.219 9.727 1 92.69 84 THR A O 1
ATOM 690 N N . ASP A 1 85 ? -9.938 20.609 11.359 1 90.12 85 ASP A N 1
ATOM 691 C CA . ASP A 1 85 ? -11.312 20.969 11.711 1 90.12 85 ASP A CA 1
ATOM 692 C C . ASP A 1 85 ? -12.07 21.516 10.5 1 90.12 85 ASP A C 1
ATOM 694 O O . ASP A 1 85 ? -11.617 22.453 9.859 1 90.12 85 ASP A O 1
ATOM 698 N N . PRO A 1 86 ? -13.164 20.906 10.211 1 85.62 86 PRO A N 1
ATOM 699 C CA . PRO A 1 86 ? -13.922 21.328 9.023 1 85.62 86 PRO A CA 1
ATOM 700 C C . PRO A 1 86 ? -14.336 22.797 9.07 1 85.62 86 PRO A C 1
ATOM 702 O O . PRO A 1 86 ? -14.523 23.422 8.016 1 85.62 86 PRO A O 1
ATOM 705 N N . GLN A 1 87 ? -14.461 23.359 10.219 1 86.44 87 GLN A N 1
ATOM 706 C CA . GLN A 1 87 ? -14.859 24.766 10.359 1 86.44 87 GLN A CA 1
ATOM 707 C C . GLN A 1 87 ? -13.758 25.703 9.891 1 86.44 87 GLN A C 1
ATOM 709 O O . GLN A 1 87 ? -14 26.891 9.688 1 86.44 87 GLN A O 1
ATOM 714 N N . TYR A 1 88 ? -12.641 25.266 9.773 1 83.62 88 TYR A N 1
ATOM 715 C CA . TYR A 1 88 ? -11.492 26.078 9.398 1 83.62 88 TYR A CA 1
ATOM 716 C C . TYR A 1 88 ? -10.961 25.688 8.031 1 83.62 88 TYR A C 1
ATOM 718 O O . TYR A 1 88 ? -9.836 26.031 7.676 1 83.62 88 TYR A O 1
ATOM 726 N N . ARG A 1 89 ? -11.844 24.984 7.293 1 70.25 89 ARG A N 1
ATOM 727 C CA . ARG A 1 89 ? -11.422 24.484 5.984 1 70.25 89 ARG A CA 1
ATOM 728 C C . ARG A 1 89 ? -11.492 25.594 4.941 1 70.25 89 ARG A C 1
ATOM 730 O O . ARG A 1 89 ? -12.305 26.516 5.051 1 70.25 89 ARG A O 1
ATOM 737 N N . SER A 1 90 ? -10.5 25.688 4.07 1 65.75 90 SER A N 1
ATOM 738 C CA . SER A 1 90 ? -10.523 26.625 2.951 1 65.75 90 SER A CA 1
ATOM 739 C C . SER A 1 90 ? -9.805 27.922 3.309 1 65.75 90 SER A C 1
ATOM 741 O O . SER A 1 90 ? -9.984 28.938 2.631 1 65.75 90 SER A O 1
ATOM 743 N N . LEU A 1 91 ? -9.125 27.891 4.297 1 73.5 91 LEU A N 1
ATOM 744 C CA . LEU A 1 91 ? -8.445 29.125 4.688 1 73.5 91 LEU A CA 1
ATOM 745 C C . LEU A 1 91 ? -6.941 29 4.449 1 73.5 91 LEU A C 1
ATOM 747 O O . LEU A 1 91 ? -6.176 29.875 4.871 1 73.5 91 LEU A O 1
ATOM 751 N N . GLY A 1 92 ? -6.582 27.969 3.75 1 90 92 GLY A N 1
ATOM 752 C CA . GLY A 1 92 ? -5.168 27.781 3.473 1 90 92 GLY A CA 1
ATOM 753 C C . GLY A 1 92 ? -4.398 27.203 4.645 1 90 92 GLY A C 1
ATOM 754 O O . GLY A 1 92 ? -3.18 27.031 4.578 1 90 92 GLY A O 1
ATOM 755 N N . ILE A 1 93 ? -5.066 26.984 5.695 1 94.12 93 ILE A N 1
ATOM 756 C CA . ILE A 1 93 ? -4.445 26.531 6.938 1 94.12 93 ILE A CA 1
ATOM 757 C C . ILE A 1 93 ? -3.781 25.172 6.727 1 94.12 93 ILE A C 1
ATOM 759 O O . ILE A 1 93 ? -2.627 24.984 7.109 1 94.12 93 ILE A O 1
ATOM 763 N N . THR A 1 94 ? -4.516 24.281 6.094 1 95.44 94 THR A N 1
ATOM 764 C CA . THR A 1 94 ? -3.986 22.953 5.875 1 95.44 94 THR A CA 1
ATOM 765 C C . THR A 1 94 ? -2.738 23 4.996 1 95.44 94 THR A C 1
ATOM 767 O O . THR A 1 94 ? -1.711 22.406 5.332 1 95.44 94 THR A O 1
ATOM 770 N N . LYS A 1 95 ? -2.807 23.703 3.936 1 96.56 95 LYS A N 1
ATOM 771 C CA . LYS A 1 95 ? -1.663 23.875 3.041 1 96.56 95 LYS A CA 1
ATOM 772 C C . LYS A 1 95 ? -0.461 24.453 3.785 1 96.56 95 LYS A C 1
ATOM 774 O O . LYS A 1 95 ? 0.649 23.922 3.68 1 96.56 95 LYS A O 1
ATOM 779 N N . ASN A 1 96 ? -0.711 25.5 4.523 1 97.31 96 ASN A N 1
ATOM 780 C CA . ASN A 1 96 ? 0.37 26.156 5.254 1 97.31 96 ASN A CA 1
ATOM 781 C C . ASN A 1 96 ? 0.974 25.219 6.305 1 97.31 96 ASN A C 1
ATOM 783 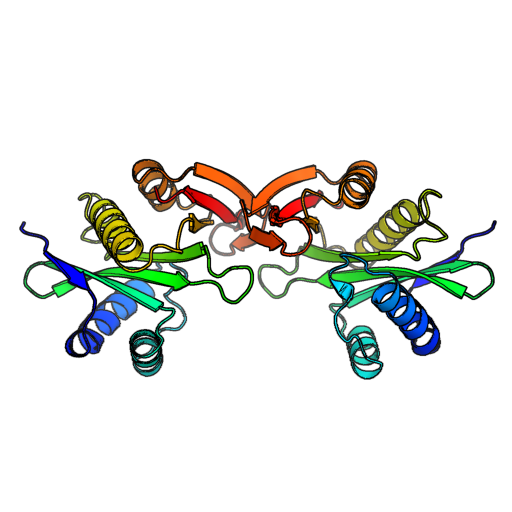O O . ASN A 1 96 ? 2.186 25.234 6.527 1 97.31 96 ASN A O 1
ATOM 787 N N . LEU A 1 97 ? 0.142 24.469 6.961 1 97.69 97 LEU A N 1
ATOM 788 C CA . LEU A 1 97 ? 0.647 23.516 7.945 1 97.69 97 LEU A CA 1
ATOM 789 C C . LEU A 1 97 ? 1.528 22.453 7.285 1 97.69 97 LEU A C 1
ATOM 791 O O . LEU A 1 97 ? 2.598 22.125 7.801 1 97.69 97 LEU A O 1
ATOM 795 N N . ILE A 1 98 ? 1.07 21.922 6.164 1 98 98 ILE A N 1
ATOM 796 C CA . ILE A 1 98 ? 1.843 20.922 5.434 1 98 98 ILE A CA 1
ATOM 797 C C . ILE A 1 98 ? 3.209 21.5 5.062 1 98 98 ILE A C 1
ATOM 799 O O . ILE A 1 98 ? 4.242 20.875 5.34 1 98 98 ILE A O 1
ATOM 803 N N . LEU A 1 99 ? 3.229 22.641 4.496 1 98.31 99 LEU A N 1
ATOM 804 C CA . LEU A 1 99 ? 4.469 23.25 4.02 1 98.31 99 LEU A CA 1
ATOM 805 C C . LEU A 1 99 ? 5.395 23.578 5.188 1 98.31 99 LEU A C 1
ATOM 807 O O . LEU A 1 99 ? 6.605 23.359 5.105 1 98.31 99 LEU A O 1
ATOM 811 N N . TYR A 1 100 ? 4.828 24.125 6.234 1 98.38 100 TYR A N 1
ATOM 812 C CA . TYR A 1 100 ? 5.609 24.406 7.434 1 98.38 100 TYR A CA 1
ATOM 813 C C . TYR A 1 100 ? 6.258 23.125 7.961 1 98.38 100 TYR A C 1
ATOM 815 O O . TYR A 1 100 ? 7.453 23.109 8.258 1 98.38 100 TYR A O 1
ATOM 823 N N . SER A 1 101 ? 5.449 22.078 8.125 1 98.62 101 SER A N 1
ATOM 824 C CA . SER A 1 101 ? 5.902 20.812 8.695 1 98.62 101 SER A CA 1
ATOM 825 C C . SER A 1 101 ? 7 20.188 7.836 1 98.62 101 SER A C 1
ATOM 827 O O . SER A 1 101 ? 8.047 19.797 8.352 1 98.62 101 SER A O 1
ATOM 829 N N . LEU A 1 102 ? 6.781 20.125 6.531 1 98.69 102 LEU A N 1
ATOM 830 C CA . LEU A 1 102 ? 7.742 19.5 5.629 1 98.69 102 LEU A CA 1
ATOM 831 C C . LEU A 1 102 ? 9.055 20.266 5.617 1 98.69 102 LEU A C 1
ATOM 833 O O . LEU A 1 102 ? 10.133 19.672 5.535 1 98.69 102 LEU A O 1
ATOM 837 N N . LYS A 1 103 ? 8.961 21.578 5.664 1 98.12 103 LYS A N 1
ATOM 838 C CA . LYS A 1 103 ? 10.18 22.391 5.734 1 98.12 103 LYS A CA 1
ATOM 839 C C . LYS A 1 103 ? 10.969 22.094 7.008 1 98.12 103 LYS A C 1
ATOM 841 O O . LYS A 1 103 ? 12.18 21.875 6.957 1 98.12 103 LYS A O 1
ATOM 846 N N . ASP A 1 104 ? 10.289 22.141 8.109 1 98.31 104 ASP A N 1
ATOM 847 C CA . ASP A 1 104 ? 10.945 21.875 9.391 1 98.31 104 ASP A CA 1
ATOM 848 C C . ASP A 1 104 ? 11.562 20.469 9.406 1 98.31 104 ASP A C 1
ATOM 850 O O . ASP A 1 104 ? 12.695 20.297 9.859 1 98.31 104 ASP A O 1
ATOM 854 N N . ILE A 1 105 ? 10.836 19.453 8.945 1 98.25 105 ILE A N 1
ATOM 855 C CA . ILE A 1 105 ? 11.305 18.078 8.914 1 98.25 105 ILE A CA 1
ATOM 856 C C . ILE A 1 105 ? 12.57 17.984 8.062 1 98.25 105 ILE A C 1
ATOM 858 O O . ILE A 1 105 ? 13.562 17.375 8.477 1 98.25 105 ILE A O 1
ATOM 862 N N . LYS A 1 106 ? 12.477 18.578 6.906 1 97.38 106 LYS A N 1
ATOM 863 C CA . LYS A 1 106 ? 13.617 18.531 5.996 1 97.38 106 LYS A CA 1
ATOM 864 C C . LYS A 1 106 ? 14.852 19.172 6.625 1 97.38 106 LYS A C 1
ATOM 866 O O . LYS A 1 106 ? 15.969 18.672 6.465 1 97.38 106 LYS A O 1
ATOM 871 N N . GLU A 1 107 ? 14.68 20.25 7.242 1 97.06 107 GLU A N 1
ATOM 872 C CA . GLU A 1 107 ? 15.781 20.969 7.879 1 97.06 107 GLU A CA 1
ATOM 873 C C . GLU A 1 107 ? 16.406 20.141 9 1 97.06 107 GLU A C 1
ATOM 875 O O . GLU A 1 107 ? 17.625 20.188 9.211 1 97.06 107 GLU A O 1
ATOM 880 N N . ARG A 1 108 ? 15.633 19.406 9.625 1 95.81 108 ARG A N 1
ATOM 881 C CA . ARG A 1 108 ? 16.094 18.641 10.781 1 95.81 108 ARG A CA 1
ATOM 882 C C . ARG A 1 108 ? 16.609 17.281 10.352 1 95.81 108 ARG A C 1
ATOM 884 O O . ARG A 1 108 ? 17.484 16.703 11.016 1 95.81 108 ARG A O 1
ATOM 891 N N . GLU A 1 109 ? 15.969 16.75 9.438 1 95.88 109 GLU A N 1
ATOM 892 C CA . GLU A 1 109 ? 16.281 15.406 8.953 1 95.88 109 GLU A CA 1
ATOM 893 C C . GLU A 1 109 ? 16.734 15.438 7.496 1 95.88 109 GLU A C 1
ATOM 895 O O . GLU A 1 109 ? 15.922 15.227 6.586 1 95.88 109 GLU A O 1
ATOM 900 N N . ARG A 1 110 ? 18 15.508 7.242 1 94.19 110 ARG A N 1
ATOM 901 C CA . ARG A 1 110 ? 18.531 15.719 5.895 1 94.19 110 ARG A CA 1
ATOM 902 C C . ARG A 1 110 ? 18.312 14.477 5.031 1 94.19 110 ARG A C 1
ATOM 904 O O . ARG A 1 110 ? 18.234 14.57 3.807 1 94.19 110 ARG A O 1
ATOM 911 N N . ASN A 1 111 ? 18.156 13.352 5.629 1 95.5 111 ASN A N 1
ATOM 912 C CA . ASN A 1 111 ? 18.031 12.109 4.883 1 95.5 111 ASN A CA 1
ATOM 913 C C . ASN A 1 111 ? 16.578 11.852 4.453 1 95.5 111 ASN A C 1
ATOM 915 O O . ASN A 1 111 ? 16.312 10.938 3.672 1 95.5 111 ASN A O 1
ATOM 919 N N . ILE A 1 112 ? 15.672 12.578 4.996 1 98 112 ILE A N 1
ATOM 920 C CA . ILE A 1 112 ? 14.305 12.523 4.492 1 98 112 ILE A CA 1
ATOM 921 C C . ILE A 1 112 ? 14.188 13.367 3.225 1 98 112 ILE A C 1
ATOM 923 O O . ILE A 1 112 ? 14.305 14.594 3.277 1 98 112 ILE A O 1
ATOM 927 N N . VAL A 1 113 ? 13.906 12.695 2.08 1 97.88 113 VAL A N 1
ATOM 928 C CA . VAL A 1 113 ? 13.961 13.414 0.813 1 97.88 113 VAL A CA 1
ATOM 929 C C . VAL A 1 113 ? 12.641 13.25 0.065 1 97.88 113 VAL A C 1
ATOM 931 O O . VAL A 1 113 ? 12.461 13.789 -1.029 1 97.88 113 VAL A O 1
ATOM 934 N N . LEU A 1 114 ? 11.719 12.539 0.6 1 98.62 114 LEU A N 1
ATOM 935 C CA . LEU A 1 114 ? 10.453 12.258 -0.061 1 98.62 114 LEU A CA 1
ATOM 936 C C . LEU A 1 114 ? 9.305 12.258 0.944 1 98.62 114 LEU A C 1
ATOM 938 O O . LEU A 1 114 ? 9.43 11.695 2.037 1 98.62 114 LEU A O 1
ATOM 942 N N . ALA A 1 115 ? 8.203 12.883 0.632 1 98.75 115 ALA A N 1
ATOM 943 C CA . ALA A 1 115 ? 6.941 12.797 1.363 1 98.75 115 ALA A CA 1
ATOM 944 C C . ALA A 1 115 ? 5.879 12.078 0.537 1 98.75 115 ALA A C 1
ATOM 946 O O . ALA A 1 115 ? 5.797 12.266 -0.679 1 98.75 115 ALA A O 1
ATOM 947 N N . ARG A 1 116 ? 5.109 11.25 1.146 1 98.75 116 ARG A N 1
ATOM 948 C CA . ARG A 1 116 ? 4.07 10.461 0.493 1 98.75 116 ARG A CA 1
ATOM 949 C C . ARG A 1 116 ? 2.729 10.641 1.197 1 98.75 116 ARG A C 1
ATOM 951 O O . ARG A 1 116 ? 2.68 10.836 2.412 1 98.75 116 ARG A O 1
ATOM 958 N N . ALA A 1 117 ? 1.705 10.531 0.45 1 98.12 117 ALA A N 1
ATOM 959 C CA . ALA A 1 117 ? 0.343 10.539 0.978 1 98.12 117 ALA A CA 1
ATOM 960 C C . ALA A 1 117 ? -0.575 9.648 0.145 1 98.12 117 ALA A C 1
ATOM 962 O O . ALA A 1 117 ? -0.338 9.445 -1.048 1 98.12 117 ALA A O 1
ATOM 963 N N . TYR A 1 118 ? -1.538 9.117 0.75 1 97.75 118 TYR A N 1
ATOM 964 C CA . TYR A 1 118 ? -2.637 8.391 0.127 1 97.75 118 TYR A CA 1
ATOM 965 C C . TYR A 1 118 ? -3.963 9.102 0.354 1 97.75 118 TYR A C 1
ATOM 967 O O . TYR A 1 118 ? -4.309 9.438 1.489 1 97.75 118 TYR A O 1
ATOM 975 N N . VAL A 1 119 ? -4.633 9.344 -0.732 1 96.94 119 VAL A N 1
ATOM 976 C CA . VAL A 1 119 ? -5.898 10.07 -0.644 1 96.94 119 VAL A CA 1
ATOM 977 C C . VAL A 1 119 ? -6.961 9.367 -1.481 1 96.94 119 VAL A C 1
ATOM 979 O O . VAL A 1 119 ? -6.703 8.977 -2.625 1 96.94 119 VAL A O 1
ATOM 982 N N . TYR A 1 120 ? -8.109 9.188 -0.882 1 95.44 120 TYR A N 1
ATOM 983 C CA . TYR A 1 120 ? -9.203 8.602 -1.647 1 95.44 120 TYR A CA 1
ATOM 984 C C . TYR A 1 120 ? -9.562 9.469 -2.846 1 95.44 120 TYR A C 1
ATOM 986 O O . TYR A 1 120 ? -9.555 10.695 -2.752 1 95.44 120 TYR A O 1
ATOM 994 N N . ASN A 1 121 ? -9.883 8.836 -3.904 1 96.69 121 ASN A N 1
ATOM 995 C CA . ASN A 1 121 ? -10.102 9.562 -5.152 1 96.69 121 ASN A CA 1
ATOM 996 C C . ASN A 1 121 ? -11.312 10.484 -5.059 1 96.69 121 ASN A C 1
ATOM 998 O O . ASN A 1 121 ? -11.461 11.406 -5.863 1 96.69 121 ASN A O 1
ATOM 1002 N N . ASN A 1 122 ? -12.203 10.266 -4.133 1 94.25 122 ASN A N 1
ATOM 1003 C CA . ASN A 1 122 ? -13.375 11.125 -3.982 1 94.25 122 ASN A CA 1
ATOM 1004 C C . ASN A 1 122 ? -13.125 12.242 -2.977 1 94.25 122 ASN A C 1
ATOM 1006 O O . ASN A 1 122 ? -14.031 13.016 -2.664 1 94.25 122 ASN A O 1
ATOM 1010 N N . ASN A 1 123 ? -11.969 12.305 -2.438 1 92.31 123 ASN A N 1
ATOM 1011 C CA . ASN A 1 123 ? -11.578 13.406 -1.556 1 92.31 123 ASN A CA 1
ATOM 1012 C C . ASN A 1 123 ? -10.859 14.508 -2.322 1 92.31 123 ASN A C 1
ATOM 1014 O O . ASN A 1 123 ? -9.664 14.727 -2.139 1 92.31 123 ASN A O 1
ATOM 1018 N N . ASN A 1 124 ? -11.648 15.203 -3.084 1 93.88 124 ASN A N 1
ATOM 1019 C CA . ASN A 1 124 ? -11.109 16.219 -3.98 1 93.88 124 ASN A CA 1
ATOM 1020 C C . ASN A 1 124 ? -10.406 17.328 -3.209 1 93.88 124 ASN A C 1
ATOM 1022 O O . ASN A 1 124 ? -9.398 17.875 -3.668 1 93.88 124 ASN A O 1
ATOM 1026 N N . LYS A 1 125 ? -10.906 17.688 -2.141 1 90.81 125 LYS A N 1
ATOM 1027 C CA . LYS A 1 125 ? -10.328 18.766 -1.335 1 90.81 125 LYS A CA 1
ATOM 1028 C C . LYS A 1 125 ? -8.898 18.422 -0.922 1 90.81 125 LYS A C 1
ATOM 1030 O O . LYS A 1 125 ? -7.988 19.234 -1.096 1 90.81 125 LYS A O 1
ATOM 1035 N N . SER A 1 126 ? -8.719 17.234 -0.349 1 93.56 126 SER A N 1
ATOM 1036 C CA . SER A 1 126 ? -7.387 16.812 0.068 1 93.56 126 SER A CA 1
ATOM 1037 C C . SER A 1 126 ? -6.441 16.703 -1.125 1 93.56 126 SER A C 1
ATOM 1039 O O . SER A 1 126 ? -5.281 17.094 -1.046 1 93.56 126 SER A O 1
ATOM 1041 N N . LEU A 1 127 ? -6.957 16.156 -2.219 1 96.12 127 LEU A N 1
ATOM 1042 C CA . LEU A 1 127 ? -6.148 16.031 -3.428 1 96.12 127 LEU A CA 1
ATOM 1043 C C . LEU A 1 127 ? -5.68 17.406 -3.912 1 96.12 127 LEU A C 1
ATOM 1045 O O . LEU A 1 127 ? -4.496 17.594 -4.184 1 96.12 127 LEU A O 1
ATOM 1049 N N . ASN A 1 128 ? -6.582 18.328 -3.975 1 95.12 128 ASN A N 1
ATOM 1050 C CA . ASN A 1 128 ? -6.25 19.672 -4.418 1 95.12 128 ASN A CA 1
ATOM 1051 C C . ASN A 1 128 ? -5.238 20.344 -3.486 1 95.12 128 ASN A C 1
ATOM 1053 O O . ASN A 1 128 ? -4.32 21.016 -3.947 1 95.12 128 ASN A O 1
ATOM 1057 N N . THR A 1 129 ? -5.461 20.172 -2.213 1 95.38 129 THR A N 1
ATOM 1058 C CA . THR A 1 129 ? -4.547 20.75 -1.235 1 95.38 129 THR A CA 1
ATOM 1059 C C . THR A 1 129 ? -3.133 20.219 -1.432 1 95.38 129 THR A C 1
ATOM 1061 O O . THR A 1 129 ? -2.172 20.984 -1.501 1 95.38 129 THR A O 1
ATOM 1064 N N . LEU A 1 130 ? -3.002 18.906 -1.53 1 97.38 130 LEU A N 1
ATOM 1065 C CA . LEU A 1 130 ? -1.685 18.297 -1.682 1 97.38 130 LEU A CA 1
ATOM 1066 C C . LEU A 1 130 ? -1.031 18.719 -2.988 1 97.38 130 LEU A C 1
ATOM 1068 O O . LEU A 1 130 ? 0.164 19.016 -3.021 1 97.38 130 LEU A O 1
ATOM 1072 N N . MET A 1 131 ? -1.843 18.734 -3.998 1 97.62 131 MET A N 1
ATOM 1073 C CA . MET A 1 131 ? -1.307 19.172 -5.281 1 97.62 131 MET A CA 1
ATOM 1074 C C . MET A 1 131 ? -0.821 20.625 -5.191 1 97.62 131 MET A C 1
ATOM 1076 O O . MET A 1 131 ? 0.222 20.969 -5.75 1 97.62 131 MET A O 1
ATOM 1080 N N . SER A 1 132 ? -1.561 21.438 -4.508 1 97 132 SER A N 1
ATOM 1081 C CA . SER A 1 132 ? -1.171 22.828 -4.32 1 97 132 SER A CA 1
ATOM 1082 C C . SER A 1 132 ? 0.093 22.938 -3.473 1 97 132 SER A C 1
ATOM 1084 O O . SER A 1 132 ? 0.767 23.969 -3.486 1 97 132 SER A O 1
ATOM 1086 N N . CYS A 1 133 ? 0.406 21.938 -2.684 1 97.69 133 CYS A N 1
ATOM 1087 C CA . CYS A 1 133 ? 1.624 21.891 -1.883 1 97.69 133 CYS A CA 1
ATOM 1088 C C . CYS A 1 133 ? 2.795 21.359 -2.701 1 97.69 133 CYS A C 1
ATOM 1090 O O . CYS A 1 133 ? 3.906 21.234 -2.186 1 97.69 133 CYS A O 1
ATOM 1092 N N . GLY A 1 134 ? 2.588 21.016 -3.984 1 98 134 GLY A N 1
ATOM 1093 C CA . GLY A 1 134 ? 3.664 20.547 -4.848 1 98 134 GLY A CA 1
ATOM 1094 C C . GLY A 1 134 ? 3.742 19.047 -4.953 1 98 134 GLY A C 1
ATOM 1095 O O . GLY A 1 134 ? 4.723 18.5 -5.469 1 98 134 GLY A O 1
ATOM 1096 N N . PHE A 1 135 ? 2.742 18.312 -4.434 1 98.56 135 PHE A N 1
ATOM 1097 C CA . PHE A 1 135 ? 2.701 16.875 -4.621 1 98.56 135 PHE A CA 1
ATOM 1098 C C . PHE A 1 135 ? 2.305 16.531 -6.051 1 98.56 135 PHE A C 1
ATOM 1100 O O . PHE A 1 135 ? 1.606 17.297 -6.715 1 98.56 135 PHE A O 1
ATOM 1107 N N . THR A 1 136 ? 2.771 15.383 -6.473 1 98.06 136 THR A N 1
ATOM 1108 C CA . THR A 1 136 ? 2.393 14.852 -7.777 1 98.06 136 THR A CA 1
ATOM 1109 C C . THR A 1 136 ? 1.794 13.453 -7.637 1 98.06 136 THR A C 1
ATOM 1111 O O . THR A 1 136 ? 2.215 12.68 -6.781 1 98.06 136 THR A O 1
ATOM 1114 N N . VAL A 1 137 ? 0.827 13.141 -8.5 1 98.12 137 VAL A N 1
ATOM 1115 C CA . VAL A 1 137 ? 0.181 11.828 -8.5 1 98.12 137 VAL A CA 1
ATOM 1116 C C . VAL A 1 137 ? 1.076 10.812 -9.195 1 98.12 137 VAL A C 1
ATOM 1118 O O . VAL A 1 137 ? 1.543 11.047 -10.312 1 98.12 137 VAL A O 1
ATOM 1121 N N . SER A 1 138 ? 1.341 9.734 -8.523 1 97.38 138 SER A N 1
ATOM 1122 C CA . SER A 1 138 ? 2.129 8.672 -9.133 1 97.38 138 SER A CA 1
ATOM 1123 C C . SER A 1 138 ? 1.249 7.496 -9.539 1 97.38 138 SER A C 1
ATOM 1125 O O . SER A 1 138 ? 1.706 6.582 -10.227 1 97.38 138 SER A O 1
ATOM 1127 N N . GLY A 1 139 ? 0.069 7.473 -9.172 1 96.44 139 GLY A N 1
ATOM 1128 C CA . GLY A 1 139 ? -0.872 6.43 -9.547 1 96.44 139 GLY A CA 1
ATOM 1129 C C . GLY A 1 139 ? -1.932 6.176 -8.484 1 96.44 139 GLY A C 1
ATOM 1130 O O . GLY A 1 139 ? -2.285 7.082 -7.727 1 96.44 139 GLY A O 1
ATOM 1131 N N . SER A 1 140 ? -2.516 4.965 -8.578 1 98.06 140 SER A N 1
ATOM 1132 C CA . SER A 1 140 ? -3.586 4.637 -7.645 1 98.06 140 SER A CA 1
ATOM 1133 C C . SER A 1 140 ? -3.65 3.133 -7.387 1 98.06 140 SER A C 1
ATOM 1135 O O . SER A 1 140 ? -3.182 2.338 -8.203 1 98.06 140 SER A O 1
ATOM 1137 N N . VAL A 1 141 ? -4.055 2.771 -6.215 1 98.38 141 VAL A N 1
ATOM 1138 C CA . VAL A 1 141 ? -4.598 1.435 -5.992 1 98.38 141 VAL A CA 1
ATOM 1139 C C . VAL A 1 141 ? -6.043 1.374 -6.477 1 98.38 141 VAL A C 1
ATOM 1141 O O . VAL A 1 141 ? -6.957 1.808 -5.77 1 98.38 141 VAL A O 1
ATOM 1144 N N . TYR A 1 142 ? -6.242 0.847 -7.684 1 98.31 142 TYR A N 1
ATOM 1145 C CA . TYR A 1 142 ? -7.531 0.83 -8.359 1 98.31 142 TYR A CA 1
ATOM 1146 C C . TYR A 1 142 ? -8.562 0.041 -7.559 1 98.31 142 TYR A C 1
ATOM 1148 O O . TYR A 1 142 ? -8.273 -1.063 -7.09 1 98.31 142 TYR A O 1
ATOM 1156 N N . GLN A 1 143 ? -9.789 0.658 -7.355 1 98.12 143 GLN A N 1
ATOM 1157 C CA . GLN A 1 143 ? -10.867 0.033 -6.598 1 98.12 143 GLN A CA 1
ATOM 1158 C C . GLN A 1 143 ? -10.344 -0.579 -5.301 1 98.12 143 GLN A C 1
ATOM 1160 O O . GLN A 1 143 ? -10.594 -1.751 -5.016 1 98.12 143 GLN A O 1
ATOM 1165 N N . HIS A 1 144 ? -9.688 0.283 -4.539 1 97.88 144 HIS A N 1
ATOM 1166 C CA . HIS A 1 144 ? -9.039 -0.118 -3.295 1 97.88 144 HIS A CA 1
ATOM 1167 C C . HIS A 1 144 ? -10.047 -0.716 -2.318 1 97.88 144 HIS A C 1
ATOM 1169 O O . HIS A 1 144 ? -9.781 -1.746 -1.697 1 97.88 144 HIS A O 1
ATOM 1175 N N . HIS A 1 145 ? -11.188 -0.113 -2.109 1 96.94 145 HIS A N 1
ATOM 1176 C CA . HIS A 1 145 ? -12.211 -0.625 -1.203 1 96.94 145 HIS A CA 1
ATOM 1177 C C . HIS A 1 145 ? -13.602 -0.178 -1.636 1 96.94 145 HIS A C 1
ATOM 1179 O O . HIS A 1 145 ? -13.742 0.78 -2.398 1 96.94 145 HIS A O 1
ATOM 1185 N N . TYR A 1 146 ? -14.57 -0.922 -1.151 1 96.25 146 TYR A N 1
ATOM 1186 C CA . TYR A 1 146 ? -15.969 -0.586 -1.379 1 96.25 146 TYR A CA 1
ATOM 1187 C C . TYR A 1 146 ? -16.484 0.381 -0.316 1 96.25 146 TYR A C 1
ATOM 1189 O O . TYR A 1 146 ? -16.328 0.134 0.882 1 96.25 146 TYR A O 1
ATOM 1197 N N . ASP A 1 147 ? -17 1.493 -0.74 1 94.12 147 ASP A N 1
ATOM 1198 C CA . ASP A 1 147 ? -17.625 2.451 0.162 1 94.12 147 ASP A CA 1
ATOM 1199 C C . ASP A 1 147 ? -19.141 2.203 0.264 1 94.12 147 ASP A C 1
ATOM 1201 O O . ASP A 1 147 ? -19.891 2.584 -0.63 1 94.12 147 ASP A O 1
ATOM 1205 N N . LYS A 1 148 ? -19.516 1.754 1.36 1 91.94 148 LYS A N 1
ATOM 1206 C CA . LYS A 1 148 ? -20.906 1.371 1.563 1 91.94 148 LYS A CA 1
ATOM 1207 C C . LYS A 1 148 ? -21.828 2.588 1.512 1 91.94 148 LYS A C 1
ATOM 1209 O O . LYS A 1 148 ? -22.984 2.482 1.1 1 91.94 148 LYS A O 1
ATOM 1214 N N . LYS A 1 149 ? -21.328 3.711 1.975 1 88.38 149 LYS A N 1
ATOM 1215 C CA . LYS A 1 149 ? -22.125 4.926 2.018 1 88.38 149 LYS A CA 1
ATOM 1216 C C . LYS A 1 149 ? -22.484 5.398 0.61 1 88.38 149 LYS A C 1
ATOM 1218 O O . LYS A 1 149 ? -23.625 5.789 0.352 1 88.38 149 LYS A O 1
ATOM 1223 N N . THR A 1 150 ? -21.594 5.281 -0.325 1 91.31 150 THR A N 1
ATOM 1224 C CA . THR A 1 150 ? -21.812 5.789 -1.677 1 91.31 150 THR A CA 1
ATOM 1225 C C . THR A 1 150 ? -22.141 4.648 -2.639 1 91.31 150 THR A C 1
ATOM 1227 O O . THR A 1 150 ? -22.609 4.887 -3.748 1 91.31 150 THR A O 1
ATOM 1230 N N . GLY A 1 151 ? -21.828 3.408 -2.262 1 94.25 151 GLY A N 1
ATOM 1231 C CA . GLY A 1 151 ? -22.031 2.264 -3.135 1 94.25 151 GLY A CA 1
ATOM 1232 C C . GLY A 1 151 ? -21.016 2.172 -4.25 1 94.25 151 GLY A C 1
ATOM 1233 O O . GLY A 1 151 ? -21.266 1.533 -5.277 1 94.25 151 GLY A O 1
ATOM 1234 N N . LEU A 1 152 ? -19.922 2.832 -4.07 1 96 152 LEU A N 1
ATOM 1235 C CA . LEU A 1 152 ? -18.906 2.873 -5.125 1 96 152 LEU A CA 1
ATOM 1236 C C . LEU A 1 152 ? -17.578 2.32 -4.625 1 96 152 LEU A C 1
ATOM 1238 O O . LEU A 1 152 ? -17.312 2.322 -3.422 1 96 152 LEU A O 1
ATOM 1242 N N . TYR A 1 153 ? -16.844 1.747 -5.543 1 97.31 153 TYR A N 1
ATOM 1243 C CA . TYR A 1 153 ? -15.453 1.45 -5.234 1 97.31 153 TYR A CA 1
ATOM 1244 C C . TYR A 1 153 ? -14.609 2.717 -5.27 1 97.31 153 TYR A C 1
ATOM 1246 O O . TYR A 1 153 ? -14.75 3.541 -6.176 1 97.31 153 TYR A O 1
ATOM 1254 N N . ILE A 1 154 ? -13.781 2.783 -4.281 1 97.31 154 ILE A N 1
ATOM 1255 C CA . ILE A 1 154 ? -12.93 3.961 -4.125 1 97.31 154 ILE A CA 1
ATOM 1256 C C . ILE A 1 154 ? -11.477 3.592 -4.395 1 97.31 154 ILE A C 1
ATOM 1258 O O . ILE A 1 154 ? -11 2.549 -3.939 1 97.31 154 ILE A O 1
ATOM 1262 N N . ASP A 1 155 ? -10.844 4.461 -5.266 1 98.25 155 ASP A N 1
ATOM 1263 C CA . ASP A 1 155 ? -9.406 4.312 -5.449 1 98.25 155 ASP A CA 1
ATOM 1264 C C . ASP A 1 155 ? -8.633 5 -4.328 1 98.25 155 ASP A C 1
ATOM 1266 O O . ASP A 1 155 ? -9.094 5.996 -3.77 1 98.25 155 ASP A O 1
ATOM 1270 N N . ASP A 1 156 ? -7.5 4.445 -3.973 1 97.75 156 ASP A N 1
ATOM 1271 C CA . ASP A 1 156 ? -6.496 5.145 -3.178 1 97.75 156 ASP A CA 1
ATOM 1272 C C . ASP A 1 156 ? -5.449 5.805 -4.07 1 97.75 156 ASP A C 1
ATOM 1274 O O . ASP A 1 156 ? -4.656 5.117 -4.723 1 97.75 156 ASP A O 1
ATOM 1278 N N . ILE A 1 157 ? -5.496 7.094 -4.125 1 98.56 157 ILE A N 1
ATOM 1279 C CA . ILE A 1 157 ? -4.562 7.848 -4.949 1 98.56 157 ILE A CA 1
ATOM 1280 C C . ILE A 1 157 ? -3.23 8 -4.219 1 98.56 157 ILE A C 1
ATOM 1282 O O . ILE A 1 157 ? -3.203 8.32 -3.029 1 98.56 157 ILE A O 1
ATOM 1286 N N . ILE A 1 158 ? -2.17 7.742 -4.918 1 98.69 158 ILE A N 1
ATOM 1287 C CA . ILE A 1 158 ? -0.833 7.809 -4.344 1 98.69 158 ILE A CA 1
ATOM 1288 C C . ILE A 1 158 ? -0.136 9.086 -4.809 1 98.69 158 ILE A C 1
ATOM 1290 O O . ILE A 1 158 ? -0.005 9.328 -6.012 1 98.69 158 ILE A O 1
ATOM 1294 N N . LEU A 1 159 ? 0.241 9.898 -3.846 1 98.75 159 LEU A N 1
ATOM 1295 C CA . LEU A 1 159 ? 0.941 11.141 -4.141 1 98.75 159 LEU A CA 1
ATOM 1296 C C . LEU A 1 159 ? 2.32 11.156 -3.488 1 98.75 159 LEU A C 1
ATOM 1298 O O . LEU A 1 159 ? 2.52 10.555 -2.434 1 98.75 159 LEU A O 1
ATOM 1302 N N . HIS A 1 160 ? 3.227 11.844 -4.164 1 98.75 160 HIS A N 1
ATOM 1303 C CA . HIS A 1 160 ? 4.535 12.055 -3.557 1 98.75 160 HIS A CA 1
ATOM 1304 C C . HIS A 1 160 ? 5.059 13.461 -3.85 1 98.75 160 HIS A C 1
ATOM 1306 O O . HIS A 1 160 ? 4.59 14.125 -4.777 1 98.75 160 HIS A O 1
ATOM 1312 N N . LYS A 1 161 ? 5.914 13.883 -3.014 1 98.62 161 LYS A N 1
ATOM 1313 C CA . LYS A 1 161 ? 6.645 15.133 -3.172 1 98.62 161 LYS A CA 1
ATOM 1314 C C . LYS A 1 161 ? 8.125 14.953 -2.846 1 98.62 161 LYS A C 1
ATOM 1316 O O . LYS A 1 161 ? 8.477 14.477 -1.763 1 98.62 161 LYS A O 1
ATOM 1321 N N . ILE A 1 162 ? 8.977 15.305 -3.793 1 97.94 162 ILE A N 1
ATOM 1322 C CA . ILE A 1 162 ? 10.414 15.312 -3.529 1 97.94 162 ILE A CA 1
ATOM 1323 C C . ILE A 1 162 ? 10.773 16.547 -2.699 1 97.94 162 ILE A C 1
ATOM 1325 O O . ILE A 1 162 ? 10.406 17.672 -3.047 1 97.94 162 ILE A O 1
ATOM 1329 N N . LEU A 1 163 ? 11.398 16.219 -1.545 1 96.75 163 LEU A N 1
ATOM 1330 C CA . LEU A 1 163 ? 11.789 17.312 -0.653 1 96.75 163 LEU A CA 1
ATOM 1331 C C . LEU A 1 163 ? 13.195 17.797 -0.975 1 96.75 163 LEU A C 1
ATOM 1333 O O . LEU A 1 163 ? 14.109 17 -1.148 1 96.75 163 LEU A O 1
ATOM 1337 N N . GLN A 1 164 ? 13.453 18.891 -1.663 1 81 164 GLN A N 1
ATOM 1338 C CA . GLN A 1 164 ? 14.734 19.5 -2.023 1 81 164 GLN A CA 1
ATOM 1339 C C . GLN A 1 164 ? 15.391 20.141 -0.813 1 81 164 GLN A C 1
ATOM 1341 O O . GLN A 1 164 ? 14.711 20.609 0.102 1 81 164 GLN A O 1
ATOM 1346 N N . MET B 1 1 ? 7.465 -31.141 -22.656 1 79.25 1 MET B N 1
ATOM 1347 C CA . MET B 1 1 ? 7.328 -31.25 -21.203 1 79.25 1 MET B CA 1
ATOM 1348 C C . MET B 1 1 ? 5.887 -30.984 -20.781 1 79.25 1 MET B C 1
ATOM 1350 O O . MET B 1 1 ? 5.23 -30.078 -21.297 1 79.25 1 MET B O 1
ATOM 1354 N N . LYS B 1 2 ? 5.293 -31.969 -20.109 1 90.06 2 LYS B N 1
ATOM 1355 C CA . LYS B 1 2 ? 3.904 -31.812 -19.688 1 90.06 2 LYS B CA 1
ATOM 1356 C C . LYS B 1 2 ? 3.814 -31.141 -18.328 1 90.06 2 LYS B C 1
ATOM 1358 O O . LYS B 1 2 ? 4.434 -31.594 -17.359 1 90.06 2 LYS B O 1
ATOM 1363 N N . VAL B 1 3 ? 3.193 -30 -18.25 1 95 3 VAL B N 1
ATOM 1364 C CA . VAL B 1 3 ? 3.023 -29.266 -17 1 95 3 VAL B CA 1
ATOM 1365 C C . VAL B 1 3 ? 1.606 -29.469 -16.469 1 95 3 VAL B C 1
ATOM 1367 O O . VAL B 1 3 ? 0.634 -29.359 -17.219 1 95 3 VAL B O 1
ATOM 1370 N N . LEU B 1 4 ? 1.436 -29.828 -15.195 1 97 4 LEU B N 1
ATOM 1371 C CA . LEU B 1 4 ? 0.14 -29.969 -14.539 1 97 4 LEU B CA 1
ATOM 1372 C C . LEU B 1 4 ? -0.13 -28.781 -13.625 1 97 4 LEU B C 1
ATOM 1374 O O . LEU B 1 4 ? 0.71 -28.422 -12.797 1 97 4 LEU B O 1
ATOM 1378 N N . TYR B 1 5 ? -1.223 -28.094 -13.875 1 98 5 TYR B N 1
ATOM 1379 C CA . TYR B 1 5 ? -1.683 -27.016 -13.016 1 98 5 TYR B CA 1
ATOM 1380 C C . TYR B 1 5 ? -2.807 -27.484 -12.102 1 98 5 TYR B C 1
ATOM 1382 O O . TYR B 1 5 ? -3.789 -28.078 -12.562 1 98 5 TYR B O 1
ATOM 1390 N N . ARG B 1 6 ? -2.662 -27.203 -10.828 1 98.31 6 ARG B N 1
ATOM 1391 C CA . ARG B 1 6 ? -3.691 -27.672 -9.906 1 98.31 6 ARG B CA 1
ATOM 1392 C C . ARG B 1 6 ? -3.633 -26.906 -8.586 1 98.31 6 ARG B C 1
ATOM 1394 O O . ARG B 1 6 ? -2.658 -26.203 -8.305 1 98.31 6 ARG B O 1
ATOM 1401 N N . ARG B 1 7 ? -4.652 -27.078 -7.727 1 98.31 7 ARG B N 1
ATOM 1402 C CA . ARG B 1 7 ? -4.684 -26.531 -6.371 1 98.31 7 ARG B CA 1
ATOM 1403 C C . ARG B 1 7 ? -3.693 -27.266 -5.465 1 98.31 7 ARG B C 1
ATOM 1405 O O . ARG B 1 7 ? -3.412 -28.453 -5.672 1 98.31 7 ARG B O 1
ATOM 1412 N N . VAL B 1 8 ? -3.238 -26.531 -4.539 1 97.88 8 VAL B N 1
ATOM 1413 C CA . VAL B 1 8 ? -2.35 -27.141 -3.547 1 97.88 8 VAL B CA 1
ATOM 1414 C C . VAL B 1 8 ? -3.152 -28.047 -2.619 1 97.88 8 VAL B C 1
ATOM 1416 O O . VAL B 1 8 ? -4.273 -27.703 -2.227 1 97.88 8 VAL B O 1
ATOM 1419 N N . GLU B 1 9 ? -2.535 -29.141 -2.283 1 95.94 9 GLU B N 1
ATOM 1420 C CA . GLU B 1 9 ? -3.057 -30.047 -1.263 1 95.94 9 GLU B CA 1
ATOM 1421 C C . GLU B 1 9 ? -2.055 -30.234 -0.127 1 95.94 9 GLU B C 1
ATOM 1423 O O . GLU B 1 9 ? -0.896 -29.828 -0.241 1 95.94 9 GLU B O 1
ATOM 1428 N N . GLY B 1 10 ? -2.539 -30.797 0.94 1 94.12 10 GLY B N 1
ATOM 1429 C CA . GLY B 1 10 ? -1.71 -30.953 2.125 1 94.12 10 GLY B CA 1
ATOM 1430 C C . GLY B 1 10 ? -0.411 -31.688 1.854 1 94.12 10 GLY B C 1
ATOM 1431 O O . GLY B 1 10 ? 0.624 -31.375 2.443 1 94.12 10 GLY B O 1
ATOM 1432 N N . GLY B 1 11 ? -0.423 -32.656 1 1 95.69 11 GLY B N 1
ATOM 1433 C CA . GLY B 1 11 ? 0.75 -33.438 0.685 1 95.69 11 GLY B CA 1
ATOM 1434 C C . GLY B 1 11 ? 1.811 -32.688 -0.077 1 95.69 11 GLY B C 1
ATOM 1435 O O . GLY B 1 11 ? 2.928 -33.156 -0.264 1 95.69 11 GLY B O 1
ATOM 1436 N N . ASP B 1 12 ? 1.525 -31.422 -0.464 1 96.81 12 ASP B N 1
ATOM 1437 C CA . ASP B 1 12 ? 2.426 -30.656 -1.315 1 96.81 12 ASP B CA 1
ATOM 1438 C C . ASP B 1 12 ? 3.393 -29.812 -0.479 1 96.81 12 ASP B C 1
ATOM 1440 O O . ASP B 1 12 ? 4.332 -29.219 -1.013 1 96.81 12 ASP B O 1
ATOM 1444 N N . ILE B 1 13 ? 3.225 -29.734 0.818 1 95.5 13 ILE B N 1
ATOM 1445 C CA . ILE B 1 13 ? 3.881 -28.766 1.684 1 95.5 13 ILE B CA 1
ATOM 1446 C C . ILE B 1 13 ? 5.395 -28.922 1.585 1 95.5 13 ILE B C 1
ATOM 1448 O O . ILE B 1 13 ? 6.121 -27.938 1.43 1 95.5 13 ILE B O 1
ATOM 1452 N N . GLU B 1 14 ? 5.828 -30.141 1.646 1 94.25 14 GLU B N 1
ATOM 1453 C CA . GLU B 1 14 ? 7.27 -30.391 1.613 1 94.25 14 GLU B CA 1
ATOM 1454 C C . GLU B 1 14 ? 7.879 -29.922 0.295 1 94.25 14 GLU B C 1
ATOM 1456 O O . GLU B 1 14 ? 8.953 -29.312 0.281 1 94.25 14 GLU B O 1
ATOM 1461 N N . GLU B 1 15 ? 7.262 -30.234 -0.77 1 95.12 15 GLU B N 1
ATOM 1462 C CA . GLU B 1 15 ? 7.762 -29.844 -2.08 1 95.12 15 GLU B CA 1
ATOM 1463 C C . GLU B 1 15 ? 7.738 -28.312 -2.238 1 95.12 15 GLU B C 1
ATOM 1465 O O . GLU B 1 15 ? 8.625 -27.734 -2.873 1 95.12 15 GLU B O 1
ATOM 1470 N N . ILE B 1 16 ? 6.723 -27.656 -1.722 1 95.06 16 ILE B N 1
ATOM 1471 C CA . ILE B 1 16 ? 6.637 -26.203 -1.756 1 95.06 16 ILE B CA 1
ATOM 1472 C C . ILE B 1 16 ? 7.793 -25.594 -0.968 1 95.06 16 ILE B C 1
ATOM 1474 O O . ILE B 1 16 ? 8.43 -24.641 -1.422 1 95.06 16 ILE B O 1
ATOM 1478 N N . LEU B 1 17 ? 8.023 -26.172 0.162 1 92.56 17 LEU B N 1
ATOM 1479 C CA . LEU B 1 17 ? 9.133 -25.719 0.988 1 92.56 17 LEU B CA 1
ATOM 1480 C C . LEU B 1 17 ? 10.461 -25.844 0.235 1 92.56 17 LEU B C 1
ATOM 1482 O O . LEU B 1 17 ? 11.32 -24.969 0.352 1 92.56 17 LEU B O 1
ATOM 1486 N N . MET B 1 18 ? 10.633 -26.891 -0.483 1 91.5 18 MET B N 1
ATOM 1487 C CA . MET B 1 18 ? 11.844 -27.094 -1.271 1 91.5 18 MET B CA 1
ATOM 1488 C C . MET B 1 18 ? 12 -26 -2.316 1 91.5 18 MET B C 1
ATOM 1490 O O . MET B 1 18 ? 13.109 -25.5 -2.547 1 91.5 18 MET B O 1
ATOM 1494 N N . LEU B 1 19 ? 10.938 -25.672 -3.021 1 92.06 19 LEU B N 1
ATOM 1495 C CA . LEU B 1 19 ? 10.969 -24.578 -3.988 1 92.06 19 LEU B CA 1
ATOM 1496 C C . LEU B 1 19 ? 11.43 -23.281 -3.328 1 92.06 19 LEU B C 1
ATOM 1498 O O . LEU B 1 19 ? 12.312 -22.594 -3.84 1 92.06 19 LEU B O 1
ATOM 1502 N N . PHE B 1 20 ? 10.82 -22.938 -2.184 1 90.81 20 PHE B N 1
ATOM 1503 C CA . PHE B 1 20 ? 11.156 -21.703 -1.494 1 90.81 20 PHE B CA 1
ATOM 1504 C C . PHE B 1 20 ? 12.617 -21.703 -1.059 1 90.81 20 PHE B C 1
ATOM 1506 O O . PHE B 1 20 ? 13.297 -20.672 -1.131 1 90.81 20 PHE B O 1
ATOM 1513 N N . ASN B 1 21 ? 13.07 -22.781 -0.611 1 87.06 21 ASN B N 1
ATOM 1514 C CA . ASN B 1 21 ? 14.469 -22.891 -0.227 1 87.06 21 ASN B CA 1
ATOM 1515 C C . ASN B 1 21 ? 15.398 -22.656 -1.415 1 87.06 21 ASN B C 1
ATOM 1517 O O . ASN B 1 21 ? 16.438 -22 -1.274 1 87.06 21 ASN B O 1
ATOM 1521 N N . LYS B 1 22 ? 15.055 -23.156 -2.469 1 86.75 22 LYS B N 1
ATOM 1522 C CA . LYS B 1 22 ? 15.836 -22.953 -3.686 1 86.75 22 LYS B CA 1
ATOM 1523 C C . LYS B 1 22 ? 15.859 -21.484 -4.086 1 86.75 22 LYS B C 1
ATOM 1525 O O . LYS B 1 22 ? 16.906 -20.953 -4.469 1 86.75 22 LYS B O 1
ATOM 1530 N N . LEU B 1 23 ? 14.734 -20.859 -3.988 1 85.62 23 LEU B N 1
ATOM 1531 C CA . LEU B 1 23 ? 14.625 -19.453 -4.367 1 85.62 23 LEU B CA 1
ATOM 1532 C C . LEU B 1 23 ? 15.43 -18.578 -3.42 1 85.62 23 LEU B C 1
ATOM 1534 O O . LEU B 1 23 ? 15.961 -17.547 -3.83 1 85.62 23 LEU B O 1
ATOM 1538 N N . LYS B 1 24 ? 15.438 -18.844 -2.152 1 79.06 24 LYS B N 1
ATOM 1539 C CA . LYS B 1 24 ? 16.203 -18.109 -1.152 1 79.06 24 LYS B CA 1
ATOM 1540 C C . LYS B 1 24 ? 17.688 -18.141 -1.473 1 79.06 24 LYS B C 1
ATOM 1542 O O . LYS B 1 24 ? 18.391 -17.141 -1.286 1 79.06 24 LYS B O 1
ATOM 1547 N N . ILE B 1 25 ? 18.234 -19.234 -1.859 1 74.19 25 ILE B N 1
ATOM 1548 C CA . ILE B 1 25 ? 19.656 -19.422 -2.15 1 74.19 25 ILE B CA 1
ATOM 1549 C C . ILE B 1 25 ? 20.031 -18.625 -3.395 1 74.19 25 ILE B C 1
ATOM 1551 O O . ILE B 1 25 ? 21.109 -18.031 -3.449 1 74.19 25 ILE B O 1
ATOM 1555 N N . GLU B 1 26 ? 19.516 -18.844 -4.441 1 66.25 26 GLU B N 1
ATOM 1556 C CA . GLU B 1 26 ? 19.875 -18.188 -5.695 1 66.25 26 GLU B CA 1
ATOM 1557 C C . GLU B 1 26 ? 19.688 -16.672 -5.602 1 66.25 26 GLU B C 1
ATOM 1559 O O . GLU B 1 26 ? 20.188 -15.938 -6.449 1 66.25 26 GLU B O 1
ATOM 1564 N N . SER B 1 27 ? 19.453 -15.93 -4.918 1 56.88 27 SER B N 1
ATOM 1565 C CA . SER B 1 27 ? 19.422 -14.484 -4.742 1 56.88 27 SER B CA 1
ATOM 1566 C C . SER B 1 27 ? 18.047 -13.992 -4.352 1 56.88 27 SER B C 1
ATOM 1568 O O . SER B 1 27 ? 17.844 -12.805 -4.086 1 56.88 27 SER B O 1
ATOM 1570 N N . ALA B 1 28 ? 16.922 -14.5 -5.129 1 48.88 28 ALA B N 1
ATOM 1571 C CA . ALA B 1 28 ? 16.078 -13.656 -5.977 1 48.88 28 ALA B CA 1
ATOM 1572 C C . ALA B 1 28 ? 15.258 -12.688 -5.133 1 48.88 28 ALA B C 1
ATOM 1574 O O . ALA B 1 28 ? 15 -12.938 -3.953 1 48.88 28 ALA B O 1
ATOM 1575 N N . GLU B 1 29 ? 14.797 -11.688 -5.613 1 48.06 29 GLU B N 1
ATOM 1576 C CA . GLU B 1 29 ? 13.961 -10.5 -5.441 1 48.06 29 GLU B CA 1
ATOM 1577 C C . GLU B 1 29 ? 12.531 -10.875 -5.07 1 48.06 29 GLU B C 1
ATOM 1579 O O . GLU B 1 29 ? 11.633 -10.031 -5.129 1 48.06 29 GLU B O 1
ATOM 1584 N N . VAL B 1 30 ? 12.273 -12.266 -4.84 1 48.16 30 VAL B N 1
ATOM 1585 C CA . VAL B 1 30 ? 10.82 -12.398 -4.754 1 48.16 30 VAL B CA 1
ATOM 1586 C C . VAL B 1 30 ? 10.359 -12.188 -3.312 1 48.16 30 VAL B C 1
ATOM 1588 O O . VAL B 1 30 ? 11.062 -12.57 -2.371 1 48.16 30 VAL B O 1
ATOM 1591 N N . THR B 1 31 ? 9.453 -11.398 -3.152 1 51.84 31 THR B N 1
ATOM 1592 C CA . THR B 1 31 ? 8.664 -11.07 -1.971 1 51.84 31 THR B CA 1
ATOM 1593 C C . THR B 1 31 ? 8.43 -12.305 -1.11 1 51.84 31 THR B C 1
ATOM 1595 O O . THR B 1 31 ? 8.273 -12.203 0.108 1 51.84 31 THR B O 1
ATOM 1598 N N . PHE B 1 32 ? 8.422 -13.547 -1.667 1 51.28 32 PHE B N 1
ATOM 1599 C CA . PHE B 1 32 ? 8.234 -14.75 -0.873 1 51.28 32 PHE B CA 1
ATOM 1600 C C . PHE B 1 32 ? 9.484 -15.062 -0.058 1 51.28 32 PHE B C 1
ATOM 1602 O O . PHE B 1 32 ? 9.469 -15.938 0.814 1 51.28 32 PHE B O 1
ATOM 1609 N N . ALA B 1 33 ? 10.531 -14.5 -0.546 1 49.81 33 ALA B N 1
ATOM 1610 C CA . ALA B 1 33 ? 11.828 -14.922 -0.028 1 49.81 33 ALA B CA 1
ATOM 1611 C C . ALA B 1 33 ? 11.844 -14.906 1.498 1 49.81 33 ALA B C 1
ATOM 1613 O O . ALA B 1 33 ? 12.805 -15.352 2.123 1 49.81 33 ALA B O 1
ATOM 1614 N N . ASP B 1 34 ? 11.008 -14.055 2.004 1 54.03 34 ASP B N 1
ATOM 1615 C CA . ASP B 1 34 ? 11.297 -14.289 3.414 1 54.03 34 ASP B CA 1
ATOM 1616 C C . ASP B 1 34 ? 11.078 -15.758 3.777 1 54.03 34 ASP B C 1
ATOM 1618 O O . ASP B 1 34 ? 10.469 -16.516 3.012 1 54.03 34 ASP B O 1
ATOM 1622 N N . VAL B 1 35 ? 11.047 -16.219 5.227 1 55.53 35 VAL B N 1
ATOM 1623 C CA . VAL B 1 35 ? 11.117 -17.406 6.086 1 55.53 35 VAL B CA 1
ATOM 1624 C C . VAL B 1 35 ? 9.82 -18.203 5.977 1 55.53 35 VAL B C 1
ATOM 1626 O O . VAL B 1 35 ? 8.898 -18 6.766 1 55.53 35 VAL B O 1
ATOM 1629 N N . VAL B 1 36 ? 9.391 -18.453 4.625 1 74.56 36 VAL B N 1
ATOM 1630 C CA . VAL B 1 36 ? 8.172 -19.25 4.766 1 74.56 36 VAL B CA 1
ATOM 1631 C C . VAL B 1 36 ? 8.523 -20.625 5.344 1 74.56 36 VAL B C 1
ATOM 1633 O O . VAL B 1 36 ? 9.344 -21.344 4.777 1 74.56 36 VAL B O 1
ATOM 1636 N N . ASN B 1 37 ? 8.078 -20.844 6.477 1 85.81 37 ASN B N 1
ATOM 1637 C CA . ASN B 1 37 ? 8.266 -22.156 7.09 1 85.81 37 ASN B CA 1
ATOM 1638 C C . ASN B 1 37 ? 7.023 -23.031 6.926 1 85.81 37 ASN B C 1
ATOM 1640 O O . ASN B 1 37 ? 6.02 -22.594 6.359 1 85.81 37 ASN B O 1
ATOM 1644 N N . LYS B 1 38 ? 7.266 -24.281 7.293 1 90.81 38 LYS B N 1
ATOM 1645 C CA . LYS B 1 38 ? 6.211 -25.266 7.129 1 90.81 38 LYS B CA 1
ATOM 1646 C C . LYS B 1 38 ? 4.914 -24.812 7.785 1 90.81 38 LYS B C 1
ATOM 1648 O O . LYS B 1 38 ? 3.832 -24.969 7.215 1 90.81 38 LYS B O 1
ATOM 1653 N N . ARG B 1 39 ? 4.984 -24.297 8.953 1 92.88 39 ARG B N 1
ATOM 1654 C CA . ARG B 1 39 ? 3.822 -23.828 9.703 1 92.88 39 ARG B CA 1
ATOM 1655 C C . ARG B 1 39 ? 3.062 -22.766 8.938 1 92.88 39 ARG B C 1
ATOM 1657 O O . ARG B 1 39 ? 1.829 -22.75 8.922 1 92.88 39 ARG B O 1
ATOM 1664 N N . GLU B 1 40 ? 3.729 -21.875 8.305 1 93.69 40 GLU B N 1
ATOM 1665 C CA . GLU B 1 40 ? 3.098 -20.812 7.523 1 93.69 40 GLU B CA 1
ATOM 1666 C C . GLU B 1 40 ? 2.305 -21.375 6.352 1 93.69 40 GLU B C 1
ATOM 1668 O O . GLU B 1 40 ? 1.173 -20.953 6.098 1 93.69 40 GLU B O 1
ATOM 1673 N N . ILE B 1 41 ? 2.91 -22.281 5.688 1 94.19 41 ILE B N 1
ATOM 1674 C CA . ILE B 1 41 ? 2.236 -22.891 4.547 1 94.19 41 ILE B CA 1
ATOM 1675 C C . ILE B 1 41 ? 0.985 -23.625 5.02 1 94.19 41 ILE B C 1
ATOM 1677 O O . ILE B 1 41 ? -0.057 -23.578 4.359 1 94.19 41 ILE B O 1
ATOM 1681 N N . GLU B 1 42 ? 1.085 -24.312 6.121 1 94.69 42 GLU B N 1
ATOM 1682 C CA . GLU B 1 42 ? -0.073 -24.969 6.707 1 94.69 42 GLU B CA 1
ATOM 1683 C C . GLU B 1 42 ? -1.177 -23.969 7.039 1 94.69 42 GLU B C 1
ATOM 1685 O O . GLU B 1 42 ? -2.357 -24.25 6.812 1 94.69 42 GLU B O 1
ATOM 1690 N N . GLU B 1 43 ? -0.743 -22.906 7.594 1 95.56 43 GLU B N 1
ATOM 1691 C CA . GLU B 1 43 ? -1.706 -21.859 7.914 1 95.56 43 GLU B CA 1
ATOM 1692 C C . GLU B 1 43 ? -2.395 -21.328 6.652 1 95.56 43 GLU B C 1
ATOM 1694 O O . GLU B 1 43 ? -3.596 -21.062 6.664 1 95.56 43 GLU B O 1
ATOM 1699 N N . TRP B 1 44 ? -1.597 -21.125 5.621 1 96.12 44 TRP B N 1
ATOM 1700 C CA . TRP B 1 44 ? -2.189 -20.719 4.355 1 96.12 44 TRP B CA 1
ATOM 1701 C C . TRP B 1 44 ? -3.275 -21.688 3.918 1 96.12 44 TRP B C 1
ATOM 1703 O O . TRP B 1 44 ? -4.359 -21.281 3.502 1 96.12 44 TRP B O 1
ATOM 1713 N N . LEU B 1 45 ? -2.959 -22.938 4.004 1 95.69 45 LEU B N 1
ATOM 1714 C CA . LEU B 1 45 ? -3.844 -23.984 3.518 1 95.69 45 LEU B CA 1
ATOM 1715 C C . LEU B 1 45 ? -5.141 -24.031 4.316 1 95.69 45 LEU B C 1
ATOM 1717 O O . LEU B 1 45 ? -6.191 -24.391 3.787 1 95.69 45 LEU B O 1
ATOM 1721 N N . MET B 1 46 ? -5.102 -23.609 5.531 1 95.75 46 MET B N 1
ATOM 1722 C CA . MET B 1 46 ? -6.254 -23.672 6.422 1 95.75 46 MET B CA 1
ATOM 1723 C C . MET B 1 46 ? -7.082 -22.406 6.352 1 95.75 46 MET B C 1
ATOM 1725 O O . MET B 1 46 ? -8.195 -22.344 6.875 1 95.75 46 MET B O 1
ATOM 1729 N N . ASN B 1 47 ? -6.582 -21.406 5.785 1 97.06 47 ASN B N 1
ATOM 1730 C CA . ASN B 1 47 ? -7.254 -20.109 5.711 1 97.06 47 ASN B CA 1
ATOM 1731 C C . ASN B 1 47 ? -8.094 -19.984 4.441 1 97.06 47 ASN B C 1
ATOM 1733 O O . ASN B 1 47 ? -7.555 -20.031 3.332 1 97.06 47 ASN B O 1
ATOM 1737 N N . THR B 1 48 ? -9.328 -19.781 4.57 1 96.25 48 THR B N 1
ATOM 1738 C CA . THR B 1 48 ? -10.258 -19.781 3.451 1 96.25 48 THR B CA 1
ATOM 1739 C C . THR B 1 48 ? -10.07 -18.547 2.584 1 96.25 48 THR B C 1
ATOM 1741 O O . THR B 1 48 ? -10.586 -18.484 1.465 1 96.25 48 THR B O 1
ATOM 1744 N N . ASN B 1 49 ? -9.328 -17.562 3.064 1 97.88 49 ASN B N 1
ATOM 1745 C CA . ASN B 1 49 ? -9.055 -16.359 2.283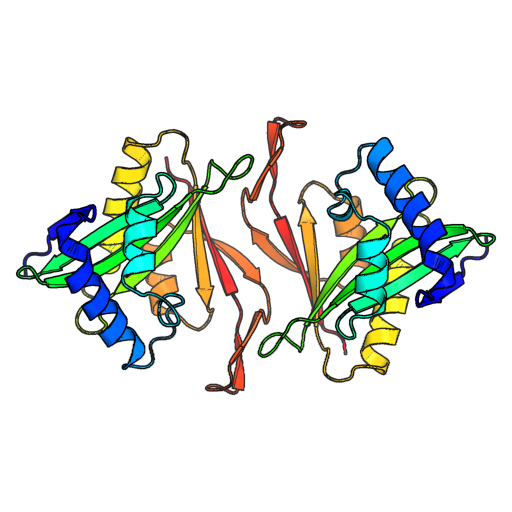 1 97.88 49 ASN B CA 1
ATOM 1746 C C . ASN B 1 49 ? -7.789 -16.516 1.445 1 97.88 49 ASN B C 1
ATOM 1748 O O . ASN B 1 49 ? -7.367 -15.57 0.78 1 97.88 49 ASN B O 1
ATOM 1752 N N . TYR B 1 50 ? -7.242 -17.672 1.541 1 98.06 50 TYR B N 1
ATOM 1753 C CA . TYR B 1 50 ? -6.051 -17.969 0.756 1 98.06 50 TYR B CA 1
ATOM 1754 C C . TYR B 1 50 ? -6.375 -18.953 -0.366 1 98.06 50 TYR B C 1
ATOM 1756 O O . TYR B 1 50 ? -7.074 -19.938 -0.15 1 98.06 50 TYR B O 1
ATOM 1764 N N . TYR B 1 51 ? -5.883 -18.656 -1.533 1 98.38 51 TYR B N 1
ATOM 1765 C CA . TYR B 1 51 ? -6 -19.5 -2.719 1 98.38 51 TYR B CA 1
ATOM 1766 C C . TYR B 1 51 ? -4.629 -19.922 -3.225 1 98.38 51 TYR B C 1
ATOM 1768 O O . TYR B 1 51 ? -3.834 -19.094 -3.658 1 98.38 51 TYR B O 1
ATOM 1776 N N . LEU B 1 52 ? -4.387 -21.188 -3.178 1 98.19 52 LEU B N 1
ATOM 1777 C CA . LEU B 1 52 ? -3.057 -21.703 -3.486 1 9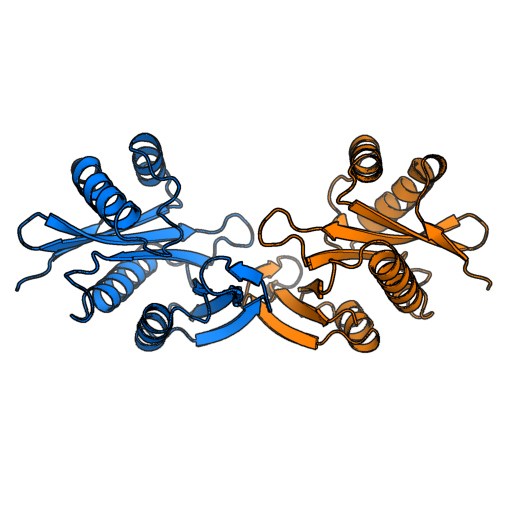8.19 52 LEU B CA 1
ATOM 1778 C C . LEU B 1 52 ? -3.105 -22.656 -4.676 1 98.19 52 LEU B C 1
ATOM 1780 O O . LEU B 1 52 ? -3.885 -23.625 -4.676 1 98.19 52 LEU B O 1
ATOM 1784 N N . TYR B 1 53 ? -2.279 -22.406 -5.633 1 98.56 53 TYR B N 1
ATOM 1785 C CA . TYR B 1 53 ? -2.156 -23.219 -6.836 1 98.56 53 TYR B CA 1
ATOM 1786 C C . TYR B 1 53 ? -0.692 -23.484 -7.168 1 98.56 53 TYR B C 1
ATOM 1788 O O . TYR B 1 53 ? 0.188 -22.719 -6.789 1 98.56 53 TYR B O 1
ATOM 1796 N N . ILE B 1 54 ? -0.467 -24.578 -7.879 1 98.25 54 ILE B N 1
ATOM 1797 C CA . ILE B 1 54 ? 0.907 -24.922 -8.242 1 98.25 54 ILE B CA 1
ATOM 1798 C C . ILE B 1 54 ? 0.951 -25.438 -9.68 1 98.25 54 ILE B C 1
ATOM 1800 O O . ILE B 1 54 ? -0.074 -25.844 -10.227 1 98.25 54 ILE B O 1
ATOM 1804 N N . ALA B 1 55 ? 2.131 -25.266 -10.273 1 97.75 55 ALA B N 1
ATOM 1805 C CA . ALA B 1 55 ? 2.523 -25.984 -11.484 1 97.75 55 ALA B CA 1
ATOM 1806 C C . ALA B 1 55 ? 3.551 -27.078 -11.164 1 97.75 55 ALA B C 1
ATOM 1808 O O . ALA B 1 55 ? 4.523 -26.828 -10.453 1 97.75 55 ALA B O 1
ATOM 1809 N N . GLU B 1 56 ? 3.318 -28.234 -11.633 1 96.69 56 GLU B N 1
ATOM 1810 C CA . GLU B 1 56 ? 4.242 -29.328 -11.359 1 96.69 56 GLU B CA 1
ATOM 1811 C C . GLU B 1 56 ? 4.668 -30.016 -12.648 1 96.69 56 GLU B C 1
ATOM 1813 O O . GLU B 1 56 ? 3.879 -30.125 -13.594 1 96.69 56 GLU B O 1
ATOM 1818 N N . VAL B 1 57 ? 5.957 -30.344 -12.711 1 94.25 57 VAL B N 1
ATOM 1819 C CA . VAL B 1 57 ? 6.562 -31.141 -13.781 1 94.25 57 VAL B CA 1
ATOM 1820 C C . VAL B 1 57 ? 7.199 -32.406 -13.188 1 94.25 57 VAL B C 1
ATOM 1822 O O . VAL B 1 57 ? 8.062 -32.312 -12.312 1 94.25 57 VAL B O 1
ATOM 1825 N N . ASN B 1 58 ? 6.797 -33.562 -13.695 1 92.5 58 ASN B N 1
ATOM 1826 C CA . ASN B 1 58 ? 7.332 -34.844 -13.195 1 92.5 58 ASN B CA 1
ATOM 1827 C C . ASN B 1 58 ? 7.258 -34.906 -11.672 1 92.5 58 ASN B C 1
ATOM 1829 O O . ASN B 1 58 ? 8.25 -35.219 -11.016 1 92.5 58 ASN B O 1
ATOM 1833 N N . LYS B 1 59 ? 6.156 -34.438 -11.086 1 90.06 59 LYS B N 1
ATOM 1834 C CA . LYS B 1 59 ? 5.816 -34.531 -9.672 1 90.06 59 LYS B CA 1
ATOM 1835 C C . LYS B 1 59 ? 6.656 -33.562 -8.844 1 90.06 59 LYS B C 1
ATOM 1837 O O . LYS B 1 59 ? 6.664 -33.625 -7.617 1 90.06 59 LYS B O 1
ATOM 1842 N N . LYS B 1 60 ? 7.309 -32.719 -9.562 1 94.56 60 LYS B N 1
ATOM 1843 C CA . LYS B 1 60 ? 8.055 -31.672 -8.891 1 94.56 60 LYS B CA 1
ATOM 1844 C C . LYS B 1 60 ? 7.336 -30.328 -9 1 94.56 60 LYS B C 1
ATOM 1846 O O . LYS B 1 60 ? 6.957 -29.922 -10.102 1 94.56 60 LYS B O 1
ATOM 1851 N N . ILE B 1 61 ? 7.164 -29.672 -7.875 1 96.81 61 ILE B N 1
ATOM 1852 C CA . ILE B 1 61 ? 6.531 -28.359 -7.883 1 96.81 61 ILE B CA 1
ATOM 1853 C C . ILE B 1 61 ? 7.543 -27.297 -8.32 1 96.81 61 ILE B C 1
ATOM 1855 O O . ILE B 1 61 ? 8.586 -27.125 -7.676 1 96.81 61 ILE B O 1
ATOM 1859 N N . ILE B 1 62 ? 7.238 -26.578 -9.398 1 95.5 62 ILE B N 1
ATOM 1860 C CA . ILE B 1 62 ? 8.234 -25.672 -9.953 1 95.5 62 ILE B CA 1
ATOM 1861 C C . ILE B 1 62 ? 7.723 -24.234 -9.883 1 95.5 62 ILE B C 1
ATOM 1863 O O . ILE B 1 62 ? 8.477 -23.297 -10.109 1 95.5 62 ILE B O 1
ATOM 1867 N N . SER B 1 63 ? 6.457 -24.016 -9.633 1 95.69 63 SER B N 1
ATOM 1868 C CA . SER B 1 63 ? 5.863 -22.688 -9.5 1 95.69 63 SER B CA 1
ATOM 1869 C C . SER B 1 63 ? 4.68 -22.703 -8.539 1 95.69 63 SER B C 1
ATOM 1871 O O . SER B 1 63 ? 3.951 -23.688 -8.453 1 95.69 63 SER B O 1
ATOM 1873 N N . ILE B 1 64 ? 4.484 -21.609 -7.812 1 96.25 64 ILE B N 1
ATOM 1874 C CA . ILE B 1 64 ? 3.361 -21.5 -6.883 1 96.25 64 ILE B CA 1
ATOM 1875 C C . ILE B 1 64 ? 2.721 -20.125 -6.996 1 96.25 64 ILE B C 1
ATOM 1877 O O . ILE B 1 64 ? 3.422 -19.125 -7.148 1 96.25 64 ILE B O 1
ATOM 1881 N N . PHE B 1 65 ? 1.429 -20.109 -7.02 1 97.06 65 PHE B N 1
ATOM 1882 C CA . PHE B 1 65 ? 0.554 -18.953 -6.977 1 97.06 65 PHE B CA 1
ATOM 1883 C C . PHE B 1 65 ? -0.15 -18.844 -5.629 1 97.06 65 PHE B C 1
ATOM 1885 O O . PHE B 1 65 ? -0.721 -19.828 -5.148 1 97.06 65 PHE B O 1
ATOM 1892 N N . ARG B 1 66 ? -0.06 -17.672 -4.984 1 97.75 66 ARG B N 1
ATOM 1893 C CA . ARG B 1 66 ? -0.832 -17.375 -3.779 1 97.75 66 ARG B CA 1
ATOM 1894 C C . ARG B 1 66 ? -1.718 -16.156 -3.979 1 97.75 66 ARG B C 1
ATOM 1896 O O . ARG B 1 66 ? -1.227 -15.078 -4.309 1 97.75 66 ARG B O 1
ATOM 1903 N N . GLY B 1 67 ? -2.99 -16.328 -3.879 1 97.94 67 GLY B N 1
ATOM 1904 C CA . GLY B 1 67 ? -3.947 -15.234 -3.809 1 97.94 67 GLY B CA 1
ATOM 1905 C C . GLY B 1 67 ? -4.492 -15.008 -2.41 1 97.94 67 GLY B C 1
ATOM 1906 O O . GLY B 1 67 ? -4.949 -15.953 -1.757 1 97.94 67 GLY B O 1
ATOM 1907 N N . VAL B 1 68 ? -4.402 -13.844 -1.915 1 98.44 68 VAL B N 1
ATOM 1908 C CA . VAL B 1 68 ? -4.953 -13.508 -0.608 1 98.44 68 VAL B CA 1
ATOM 1909 C C . VAL B 1 68 ? -6.133 -12.555 -0.777 1 98.44 68 VAL B C 1
ATOM 1911 O O . VAL B 1 68 ? -5.977 -11.445 -1.295 1 98.44 68 VAL B O 1
ATOM 1914 N N . ARG B 1 69 ? -7.238 -13 -0.353 1 98.5 69 ARG B N 1
ATOM 1915 C CA . ARG B 1 69 ? -8.445 -12.188 -0.466 1 98.5 69 ARG B CA 1
ATOM 1916 C C . ARG B 1 69 ? -8.461 -11.078 0.574 1 98.5 69 ARG B C 1
ATOM 1918 O O . ARG B 1 69 ? -8.102 -11.297 1.733 1 98.5 69 ARG B O 1
ATOM 1925 N N . GLY B 1 70 ? -8.828 -9.859 0.108 1 98.06 70 GLY B N 1
ATOM 1926 C CA . GLY B 1 70 ? -9.031 -8.781 1.059 1 98.06 70 GLY B CA 1
ATOM 1927 C C . GLY B 1 70 ? -10.156 -9.055 2.039 1 98.06 70 GLY B C 1
ATOM 1928 O O . GLY B 1 70 ? -10.984 -9.938 1.811 1 98.06 70 GLY B O 1
ATOM 1929 N N . ILE B 1 71 ? -10.188 -8.305 3.115 1 97 71 ILE B N 1
ATOM 1930 C CA . ILE B 1 71 ? -11.195 -8.492 4.152 1 97 71 ILE B CA 1
ATOM 1931 C C . ILE B 1 71 ? -12.195 -7.336 4.121 1 97 71 ILE B C 1
ATOM 1933 O O . ILE B 1 71 ? -11.859 -6.23 3.691 1 97 71 ILE B O 1
ATOM 1937 N N . ALA B 1 72 ? -13.445 -7.555 4.551 1 96.31 72 ALA B N 1
ATOM 1938 C CA . ALA B 1 72 ? -14.492 -6.551 4.727 1 96.31 72 ALA B CA 1
ATOM 1939 C C . ALA B 1 72 ? -14.688 -5.734 3.451 1 96.31 72 ALA B C 1
ATOM 1941 O O . ALA B 1 72 ? -15.055 -6.281 2.408 1 96.31 72 ALA B O 1
ATOM 1942 N N . GLU B 1 73 ? -14.383 -4.488 3.457 1 96.75 73 GLU B N 1
ATOM 1943 C CA . GLU B 1 73 ? -14.656 -3.602 2.33 1 96.75 73 GLU B CA 1
ATOM 1944 C C . GLU B 1 73 ? -13.695 -3.865 1.175 1 96.75 73 GLU B C 1
ATOM 1946 O O . GLU B 1 73 ? -13.844 -3.285 0.097 1 96.75 73 GLU B O 1
ATOM 1951 N N . LYS B 1 74 ? -12.789 -4.801 1.382 1 98.12 74 LYS B N 1
ATOM 1952 C CA . LYS B 1 74 ? -11.805 -5.117 0.347 1 98.12 74 LYS B CA 1
ATOM 1953 C C . LYS B 1 74 ? -11.961 -6.555 -0.136 1 98.12 74 LYS B C 1
ATOM 1955 O O . LYS B 1 74 ? -11.07 -7.094 -0.794 1 98.12 74 LYS B O 1
ATOM 1960 N N . ASN B 1 75 ? -13.07 -7.23 0.134 1 97.56 75 ASN B N 1
ATOM 1961 C CA . ASN B 1 75 ? -13.219 -8.664 -0.107 1 97.56 75 ASN B CA 1
ATOM 1962 C C . ASN B 1 75 ? -13.539 -8.953 -1.572 1 97.56 75 ASN B C 1
ATOM 1964 O O . ASN B 1 75 ? -13.625 -10.109 -1.975 1 97.56 75 ASN B O 1
ATOM 1968 N N . HIS B 1 76 ? -13.648 -7.879 -2.4 1 98.12 76 HIS B N 1
ATOM 1969 C CA . HIS B 1 76 ? -13.867 -8.055 -3.832 1 98.12 76 HIS B CA 1
ATOM 1970 C C . HIS B 1 76 ? -12.562 -8.328 -4.559 1 98.12 76 HIS B C 1
ATOM 1972 O O . HIS B 1 76 ? -12.562 -8.641 -5.754 1 98.12 76 HIS B O 1
ATOM 1978 N N . CYS B 1 77 ? -11.398 -8.242 -3.869 1 98.56 77 CYS B N 1
ATOM 1979 C CA . CYS B 1 77 ? -10.078 -8.25 -4.496 1 98.56 77 CYS B CA 1
ATOM 1980 C C . CYS B 1 77 ? -9.195 -9.328 -3.889 1 98.56 77 CYS B C 1
ATOM 1982 O O . CYS B 1 77 ? -9.234 -9.57 -2.682 1 98.56 77 CYS B O 1
ATOM 1984 N N . ILE B 1 78 ? -8.352 -9.93 -4.727 1 98.56 78 ILE B N 1
ATOM 1985 C CA . ILE B 1 78 ? -7.273 -10.789 -4.234 1 98.56 78 ILE B CA 1
ATOM 1986 C C . ILE B 1 78 ? -5.922 -10.172 -4.598 1 98.56 78 ILE B C 1
ATOM 1988 O O . ILE B 1 78 ? -5.773 -9.562 -5.66 1 98.56 78 ILE B O 1
ATOM 1992 N N . LEU B 1 79 ? -5 -10.273 -3.75 1 98.62 79 LEU B N 1
ATOM 1993 C CA . LEU B 1 79 ? -3.604 -9.922 -3.992 1 98.62 79 LEU B CA 1
ATOM 1994 C C . LEU B 1 79 ? -2.785 -11.156 -4.348 1 98.62 79 LEU B C 1
ATOM 1996 O O . LEU B 1 79 ? -2.721 -12.109 -3.57 1 98.62 79 LEU B O 1
ATOM 2000 N N . LEU B 1 80 ? -2.166 -11.109 -5.512 1 97.38 80 LEU B N 1
ATOM 2001 C CA . LEU B 1 80 ? -1.476 -12.336 -5.902 1 97.38 80 LEU B CA 1
ATOM 2002 C C . LEU B 1 80 ? 0.032 -12.188 -5.73 1 97.38 80 LEU B C 1
ATOM 2004 O O . LEU B 1 80 ? 0.571 -11.086 -5.863 1 97.38 80 LEU B O 1
ATOM 2008 N N . THR B 1 81 ? 0.658 -13.25 -5.41 1 95.69 81 THR B N 1
ATOM 2009 C CA . THR B 1 81 ? 2.098 -13.484 -5.383 1 95.69 81 THR B CA 1
ATOM 2010 C C . THR B 1 81 ? 2.449 -14.781 -6.105 1 95.69 81 THR B C 1
ATOM 2012 O O . THR B 1 81 ? 1.741 -15.781 -5.973 1 95.69 81 THR B O 1
ATOM 2015 N N . ILE B 1 82 ? 3.5 -14.742 -6.887 1 94.12 82 ILE B N 1
ATOM 2016 C CA . ILE B 1 82 ? 3.902 -15.922 -7.648 1 94.12 82 ILE B CA 1
ATOM 2017 C C . ILE B 1 82 ? 5.402 -16.156 -7.484 1 94.12 82 ILE B C 1
ATOM 2019 O O . ILE B 1 82 ? 6.184 -15.195 -7.445 1 94.12 82 ILE B O 1
ATOM 2023 N N . ALA B 1 83 ? 5.758 -17.297 -7.336 1 91.81 83 ALA B N 1
ATOM 2024 C CA . ALA B 1 83 ? 7.156 -17.719 -7.309 1 91.81 83 ALA B CA 1
ATOM 2025 C C . ALA B 1 83 ? 7.395 -18.906 -8.25 1 91.81 83 ALA B C 1
ATOM 2027 O O . ALA B 1 83 ? 6.727 -19.938 -8.141 1 91.81 83 ALA B O 1
ATOM 2028 N N . THR B 1 84 ? 8.328 -18.781 -9.125 1 92.69 84 THR B N 1
ATOM 2029 C CA . THR B 1 84 ? 8.633 -19.812 -10.102 1 92.69 84 THR B CA 1
ATOM 2030 C C . THR B 1 84 ? 10.125 -20.141 -10.094 1 92.69 84 THR B C 1
ATOM 2032 O O . THR B 1 84 ? 10.961 -19.25 -10.023 1 92.69 84 THR B O 1
ATOM 2035 N N . ASP B 1 85 ? 10.414 -21.391 -10.086 1 90.12 85 ASP B N 1
ATOM 2036 C CA . ASP B 1 85 ? 11.789 -21.859 -10.25 1 90.12 85 ASP B CA 1
ATOM 2037 C C . ASP B 1 85 ? 12.445 -21.203 -11.469 1 90.12 85 ASP B C 1
ATOM 2039 O O . ASP B 1 85 ? 11.922 -21.297 -12.578 1 90.12 85 ASP B O 1
ATOM 2043 N N . PRO B 1 86 ? 13.547 -20.578 -11.25 1 85.56 86 PRO B N 1
ATOM 2044 C CA . PRO B 1 86 ? 14.211 -19.875 -12.352 1 85.56 86 PRO B CA 1
ATOM 2045 C C . PRO B 1 86 ? 14.578 -20.797 -13.508 1 85.56 86 PRO B C 1
ATOM 2047 O O . PRO B 1 86 ? 14.688 -20.359 -14.648 1 85.56 86 PRO B O 1
ATOM 2050 N N . GLN B 1 87 ? 14.766 -22.047 -13.258 1 86.25 87 GLN B N 1
ATOM 2051 C CA . GLN B 1 87 ? 15.133 -23.016 -14.297 1 86.25 87 GLN B CA 1
ATOM 2052 C C . GLN B 1 87 ? 13.969 -23.25 -15.25 1 86.25 87 GLN B C 1
ATOM 2054 O O . GLN B 1 87 ? 14.156 -23.812 -16.328 1 86.25 87 GLN B O 1
ATOM 2059 N N . TYR B 1 88 ? 12.867 -22.938 -14.898 1 83.25 88 TYR B N 1
ATOM 2060 C CA . TYR B 1 88 ? 11.672 -23.188 -15.703 1 83.25 88 TYR B CA 1
ATOM 2061 C C . TYR B 1 88 ? 11.062 -21.875 -16.188 1 83.25 88 TYR B C 1
ATOM 2063 O O . TYR B 1 88 ? 9.883 -21.828 -16.562 1 83.25 88 TYR B O 1
ATOM 2071 N N . ARG B 1 89 ? 11.898 -20.844 -16.141 1 69.88 89 ARG B N 1
ATOM 2072 C CA . ARG B 1 89 ? 11.414 -19.531 -16.547 1 69.88 89 ARG B CA 1
ATOM 2073 C C . ARG B 1 89 ? 11.383 -19.391 -18.062 1 69.88 89 ARG B C 1
ATOM 2075 O O . ARG B 1 89 ? 12.156 -20.047 -18.766 1 69.88 89 ARG B O 1
ATOM 2082 N N . SER B 1 90 ? 10.391 -18.734 -18.625 1 65.5 90 SER B N 1
ATOM 2083 C CA . SER B 1 90 ? 10.312 -18.422 -20.047 1 65.5 90 SER B CA 1
ATOM 2084 C C . SER B 1 90 ? 9.594 -19.531 -20.812 1 65.5 90 SER B C 1
ATOM 2086 O O . SER B 1 90 ? 9.727 -19.641 -22.031 1 65.5 90 SER B O 1
ATOM 2088 N N . LEU B 1 91 ? 8.93 -20.297 -20.109 1 72.75 91 LEU B N 1
ATOM 2089 C CA . LEU B 1 91 ? 8.234 -21.375 -20.797 1 72.75 91 LEU B CA 1
ATOM 2090 C C . LEU B 1 91 ? 6.723 -21.172 -20.75 1 72.75 91 LEU B C 1
ATOM 2092 O O . LEU B 1 91 ? 5.957 -22.047 -21.141 1 72.75 91 LEU B O 1
ATOM 2096 N N . GLY B 1 92 ? 6.355 -20 -20.328 1 89.88 92 GLY B N 1
ATOM 2097 C CA . GLY B 1 92 ? 4.934 -19.703 -20.266 1 89.88 92 GLY B CA 1
ATOM 2098 C C . GLY B 1 92 ? 4.262 -20.297 -19.031 1 89.88 92 GLY B C 1
ATOM 2099 O O . GLY B 1 92 ? 3.045 -20.188 -18.875 1 89.88 92 GLY B O 1
ATOM 2100 N N . ILE B 1 93 ? 5.004 -20.969 -18.266 1 94.06 93 ILE B N 1
ATOM 2101 C CA . ILE B 1 93 ? 4.477 -21.703 -17.109 1 94.06 93 ILE B CA 1
ATOM 2102 C C . ILE B 1 93 ? 3.846 -20.719 -16.125 1 94.06 93 ILE B C 1
ATOM 2104 O O . ILE B 1 93 ? 2.725 -20.938 -15.656 1 94.06 93 ILE B O 1
ATOM 2108 N N . THR B 1 94 ? 4.566 -19.656 -15.844 1 95.44 94 THR B N 1
ATOM 2109 C CA . THR B 1 94 ? 4.066 -18.672 -14.883 1 95.44 94 THR B CA 1
ATOM 2110 C C . THR B 1 94 ? 2.768 -18.047 -15.383 1 95.44 94 THR B C 1
ATOM 2112 O O . THR B 1 94 ? 1.783 -17.984 -14.641 1 95.44 94 THR B O 1
ATOM 2115 N N . LYS B 1 95 ? 2.748 -17.641 -16.594 1 96.62 95 LYS B N 1
ATOM 2116 C CA . LYS B 1 95 ? 1.547 -17.078 -17.203 1 96.62 95 LYS B CA 1
ATOM 2117 C C . LYS B 1 95 ? 0.374 -18.047 -17.125 1 96.62 95 LYS B C 1
ATOM 2119 O O . LYS B 1 95 ? -0.722 -17.672 -16.703 1 96.62 95 LYS B O 1
ATOM 2124 N N . ASN B 1 96 ? 0.636 -19.266 -17.516 1 97.31 96 ASN B N 1
ATOM 2125 C CA . ASN B 1 96 ? -0.42 -20.281 -17.516 1 97.31 96 ASN B CA 1
ATOM 2126 C C . ASN B 1 96 ? -0.926 -20.562 -16.109 1 97.31 96 ASN B C 1
ATOM 2128 O O . ASN B 1 96 ? -2.121 -20.781 -15.906 1 97.31 96 ASN B O 1
ATOM 2132 N N . LEU B 1 97 ? -0.03 -20.578 -15.148 1 97.75 97 LEU B N 1
ATOM 2133 C CA . LEU B 1 97 ? -0.441 -20.797 -13.766 1 97.75 97 LEU B CA 1
ATOM 2134 C C . LEU B 1 97 ? -1.328 -19.656 -13.273 1 97.75 97 LEU B C 1
ATOM 2136 O O . LEU B 1 97 ? -2.352 -19.891 -12.633 1 97.75 97 LEU B O 1
ATOM 2140 N N . ILE B 1 98 ? -0.921 -18.422 -13.578 1 98.06 98 ILE B N 1
ATOM 2141 C CA . ILE B 1 98 ? -1.705 -17.266 -13.18 1 98.06 98 ILE B CA 1
ATOM 2142 C C . ILE B 1 98 ? -3.109 -17.359 -13.773 1 98.06 98 ILE B C 1
ATOM 2144 O O . ILE B 1 98 ? -4.102 -17.234 -13.055 1 98.06 98 ILE B O 1
ATOM 2148 N N . LEU B 1 99 ? -3.209 -17.609 -15.031 1 98.31 99 LEU B N 1
ATOM 2149 C CA . LEU B 1 99 ? -4.492 -17.641 -15.719 1 98.31 99 LEU B CA 1
ATOM 2150 C C . LEU B 1 99 ? -5.355 -18.797 -15.211 1 98.31 99 LEU B C 1
ATOM 2152 O O . LEU B 1 99 ? -6.562 -18.625 -15.008 1 98.31 99 LEU B O 1
ATOM 2156 N N . TYR B 1 100 ? -4.742 -19.938 -15.047 1 98.38 100 TYR B N 1
ATOM 2157 C CA . TYR B 1 100 ? -5.457 -21.078 -14.484 1 98.38 100 TYR B CA 1
ATOM 2158 C C . TYR B 1 100 ? -6.031 -20.734 -13.109 1 98.38 100 TYR B C 1
ATOM 2160 O O . TYR B 1 100 ? -7.203 -21 -12.836 1 98.38 100 TYR B O 1
ATOM 2168 N N . SER B 1 101 ? -5.18 -20.203 -12.227 1 98.62 101 SER B N 1
ATOM 2169 C CA . SER B 1 101 ? -5.559 -19.891 -10.852 1 98.62 101 SER B CA 1
ATOM 2170 C C . SER B 1 101 ? -6.688 -18.859 -10.812 1 98.62 101 SER B C 1
ATOM 2172 O O . SER B 1 101 ? -7.688 -19.062 -10.117 1 98.62 101 SER B O 1
ATOM 2174 N N . LEU B 1 102 ? -6.547 -17.797 -11.586 1 98.69 102 LEU B N 1
ATOM 2175 C CA . LEU B 1 102 ? -7.539 -16.719 -11.578 1 98.69 102 LEU B CA 1
ATOM 2176 C C . LEU B 1 102 ? -8.883 -17.219 -12.109 1 98.69 102 LEU B C 1
ATOM 2178 O O . LEU B 1 102 ? -9.938 -16.828 -11.617 1 98.69 102 LEU B O 1
ATOM 2182 N N . LYS B 1 103 ? -8.82 -18.062 -13.125 1 98.12 103 LYS B N 1
ATOM 2183 C CA . LYS B 1 103 ? -10.055 -18.641 -13.641 1 98.12 103 LYS B CA 1
ATOM 2184 C C . LYS B 1 103 ? -10.75 -19.5 -12.578 1 98.12 103 LYS B C 1
ATOM 2186 O O . LYS B 1 103 ? -11.953 -19.359 -12.367 1 98.12 103 LYS B O 1
ATOM 2191 N N . ASP B 1 104 ? -10.008 -20.375 -11.992 1 98.31 104 ASP B N 1
ATOM 2192 C CA . ASP B 1 104 ? -10.57 -21.234 -10.953 1 98.31 104 ASP B CA 1
ATOM 2193 C C . ASP B 1 104 ? -11.141 -20.422 -9.805 1 98.31 104 ASP B C 1
ATOM 2195 O O . ASP B 1 104 ? -12.242 -20.703 -9.32 1 98.31 104 ASP B O 1
ATOM 2199 N N . ILE B 1 105 ? -10.406 -19.406 -9.32 1 98.25 105 ILE B N 1
ATOM 2200 C CA . ILE B 1 105 ? -10.836 -18.562 -8.219 1 98.25 105 ILE B CA 1
ATOM 2201 C C . ILE B 1 105 ? -12.148 -17.859 -8.586 1 98.25 105 ILE B C 1
ATOM 2203 O O . ILE B 1 105 ? -13.102 -17.859 -7.797 1 98.25 105 ILE B O 1
ATOM 2207 N N . LYS B 1 106 ? -12.164 -17.312 -9.766 1 97.38 106 LYS B N 1
ATOM 2208 C CA . LYS B 1 106 ? -13.359 -16.594 -10.219 1 97.38 106 LYS B CA 1
ATOM 2209 C C . LYS B 1 106 ? -14.57 -17.531 -10.266 1 97.38 106 LYS B C 1
ATOM 2211 O O . LYS B 1 106 ? -15.68 -17.141 -9.898 1 97.38 106 LYS B O 1
ATOM 2216 N N . GLU B 1 107 ? -14.383 -18.688 -10.742 1 96.94 107 GLU B N 1
ATOM 2217 C CA . GLU B 1 107 ? -15.469 -19.656 -10.852 1 96.94 107 GLU B CA 1
ATOM 2218 C C . GLU B 1 107 ? -15.992 -20.047 -9.477 1 96.94 107 GLU B C 1
ATOM 2220 O O . GLU B 1 107 ? -17.188 -20.297 -9.305 1 96.94 107 GLU B O 1
ATOM 2225 N N . ARG B 1 108 ? -15.156 -20.078 -8.562 1 95.88 108 ARG B N 1
ATOM 2226 C CA . ARG B 1 108 ? -15.516 -20.531 -7.223 1 95.88 108 ARG B CA 1
ATOM 2227 C C . ARG B 1 108 ? -16.016 -19.375 -6.367 1 95.88 108 ARG B C 1
ATOM 2229 O O . ARG B 1 108 ? -16.828 -19.578 -5.457 1 95.88 108 ARG B O 1
ATOM 2236 N N . GLU B 1 109 ? -15.422 -18.297 -6.551 1 95.81 109 GLU B N 1
ATOM 2237 C CA . GLU B 1 109 ? -15.719 -17.094 -5.773 1 95.81 109 GLU B CA 1
ATOM 2238 C C . GLU B 1 109 ? -16.266 -15.984 -6.664 1 95.81 109 GLU B C 1
ATOM 2240 O O . GLU B 1 109 ? -15.508 -15.109 -7.098 1 95.81 109 GLU B O 1
ATOM 2245 N N . ARG B 1 110 ? -17.547 -15.875 -6.805 1 94.12 110 ARG B N 1
ATOM 2246 C CA . ARG B 1 110 ? -18.156 -14.961 -7.762 1 94.12 110 ARG B CA 1
ATOM 2247 C C . ARG B 1 110 ? -17.969 -13.508 -7.32 1 94.12 110 ARG B C 1
ATOM 2249 O O . ARG B 1 110 ? -17.969 -12.602 -8.148 1 94.12 110 ARG B O 1
ATOM 2256 N N . ASN B 1 111 ? -17.734 -13.281 -6.078 1 95.5 111 ASN B N 1
ATOM 2257 C CA . ASN B 1 111 ? -17.625 -11.922 -5.559 1 95.5 111 ASN B CA 1
ATOM 2258 C C . ASN B 1 111 ? -16.203 -11.383 -5.699 1 95.5 111 ASN B C 1
ATOM 2260 O O . ASN B 1 111 ? -15.961 -10.195 -5.457 1 95.5 111 ASN B O 1
ATOM 2264 N N . ILE B 1 112 ? -15.281 -12.234 -6.012 1 98 112 ILE B N 1
ATOM 2265 C CA . ILE B 1 112 ? -13.953 -11.758 -6.355 1 98 112 ILE B CA 1
ATOM 2266 C C . ILE B 1 112 ? -13.938 -11.266 -7.805 1 98 112 ILE B C 1
ATOM 2268 O O . ILE B 1 112 ? -14.07 -12.062 -8.734 1 98 112 ILE B O 1
ATOM 2272 N N . VAL B 1 113 ? -13.703 -9.938 -7.977 1 97.81 113 VAL B N 1
ATOM 2273 C CA . VAL B 1 113 ? -13.852 -9.375 -9.32 1 97.81 113 VAL B CA 1
ATOM 2274 C C . VAL B 1 113 ? -12.578 -8.641 -9.719 1 97.81 113 VAL B C 1
ATOM 2276 O O . VAL B 1 113 ? -12.484 -8.102 -10.82 1 97.81 113 VAL B O 1
ATOM 2279 N N . LEU B 1 114 ? -11.617 -8.609 -8.891 1 98.62 114 LEU B N 1
ATOM 2280 C CA . LEU B 1 114 ? -10.383 -7.871 -9.148 1 98.62 114 LEU B CA 1
ATOM 2281 C C . LEU B 1 114 ? -9.172 -8.625 -8.609 1 98.62 114 LEU B C 1
ATOM 2283 O O . LEU B 1 114 ? -9.219 -9.156 -7.492 1 98.62 114 LEU B O 1
ATOM 2287 N N . ALA B 1 115 ? -8.109 -8.742 -9.352 1 98.75 115 ALA B N 1
ATOM 2288 C CA . ALA B 1 115 ? -6.809 -9.227 -8.914 1 98.75 115 ALA B CA 1
ATOM 2289 C C . ALA B 1 115 ? -5.773 -8.102 -8.914 1 98.75 115 ALA B C 1
ATOM 2291 O O . ALA B 1 115 ? -5.77 -7.262 -9.812 1 98.75 115 ALA B O 1
ATOM 2292 N N . ARG B 1 116 ? -4.949 -8.047 -7.949 1 98.75 116 ARG B N 1
ATOM 2293 C CA . ARG B 1 116 ? -3.926 -7.016 -7.793 1 98.75 116 ARG B CA 1
ATOM 2294 C C . ARG B 1 116 ? -2.549 -7.637 -7.586 1 98.75 116 ARG B C 1
ATOM 2296 O O . ARG B 1 116 ? -2.432 -8.719 -7.008 1 98.75 116 ARG B O 1
ATOM 2303 N N . ALA B 1 117 ? -1.565 -6.957 -8.023 1 98.19 117 ALA B N 1
ATOM 2304 C CA . ALA B 1 117 ? -0.173 -7.34 -7.801 1 98.19 117 ALA B CA 1
ATOM 2305 C C . ALA B 1 117 ? 0.72 -6.109 -7.664 1 98.19 117 ALA B C 1
ATOM 2307 O O . ALA B 1 117 ? 0.416 -5.051 -8.219 1 98.19 117 ALA B O 1
ATOM 2308 N N . TYR B 1 118 ? 1.734 -6.227 -6.926 1 97.75 118 TYR B N 1
ATOM 2309 C CA . TYR B 1 118 ? 2.814 -5.254 -6.801 1 97.75 118 TYR B CA 1
ATOM 2310 C C . TYR B 1 118 ? 4.129 -5.828 -7.312 1 97.75 118 TYR B C 1
ATOM 2312 O O . TYR B 1 118 ? 4.531 -6.926 -6.914 1 97.75 118 TYR B O 1
ATOM 2320 N N . VAL B 1 119 ? 4.73 -5.102 -8.211 1 97 119 VAL B N 1
ATOM 2321 C CA . VAL B 1 119 ? 5.973 -5.578 -8.812 1 97 119 VAL B CA 1
ATOM 2322 C C . VAL B 1 119 ? 7.004 -4.453 -8.828 1 97 119 VAL B C 1
ATOM 2324 O O . VAL B 1 119 ? 6.691 -3.318 -9.195 1 97 119 VAL B O 1
ATOM 2327 N N . TYR B 1 120 ? 8.195 -4.785 -8.391 1 95.44 120 TYR B N 1
ATOM 2328 C CA . TYR B 1 120 ? 9.258 -3.787 -8.461 1 95.44 120 TYR B CA 1
ATOM 2329 C C . TYR B 1 120 ? 9.508 -3.361 -9.898 1 95.44 120 TYR B C 1
ATOM 2331 O O . TYR B 1 120 ? 9.469 -4.191 -10.812 1 95.44 120 TYR B O 1
ATOM 2339 N N . ASN B 1 121 ? 9.773 -2.129 -10.062 1 96.62 121 ASN B N 1
ATOM 2340 C CA . ASN B 1 121 ? 9.898 -1.582 -11.406 1 96.62 121 ASN B CA 1
ATOM 2341 C C . ASN B 1 121 ? 11.086 -2.182 -12.156 1 96.62 121 ASN B C 1
ATOM 2343 O O . ASN B 1 121 ? 11.156 -2.104 -13.383 1 96.62 121 ASN B O 1
ATOM 2347 N N . ASN B 1 122 ? 12.039 -2.752 -11.469 1 94.19 122 ASN B N 1
ATOM 2348 C CA . ASN B 1 122 ? 13.188 -3.361 -12.117 1 94.19 122 ASN B CA 1
ATOM 2349 C C . ASN B 1 122 ? 12.969 -4.848 -12.375 1 94.19 122 ASN B C 1
ATOM 2351 O O . ASN B 1 122 ? 13.867 -5.543 -12.852 1 94.19 122 ASN B O 1
ATOM 2355 N N . ASN B 1 123 ? 11.844 -5.344 -12.031 1 92.31 123 ASN B N 1
ATOM 2356 C CA . ASN B 1 123 ? 11.477 -6.723 -12.336 1 92.31 123 ASN B CA 1
ATOM 2357 C C . ASN B 1 123 ? 10.68 -6.816 -13.633 1 92.31 123 ASN B C 1
ATOM 2359 O O . ASN B 1 123 ? 9.492 -7.133 -13.617 1 92.31 123 ASN B O 1
ATOM 2363 N N . ASN B 1 124 ? 11.391 -6.617 -14.695 1 93.88 124 ASN B N 1
ATOM 2364 C CA . ASN B 1 124 ? 10.766 -6.547 -16.016 1 93.88 124 ASN B CA 1
ATOM 2365 C C . ASN B 1 124 ? 10.078 -7.859 -16.375 1 93.88 124 ASN B C 1
ATOM 2367 O O . ASN B 1 124 ? 9.023 -7.859 -17.016 1 93.88 124 ASN B O 1
ATOM 2371 N N . LYS B 1 125 ? 10.641 -8.906 -16.047 1 90.88 125 LYS B N 1
ATOM 2372 C CA . LYS B 1 125 ? 10.086 -10.219 -16.359 1 90.88 125 LYS B CA 1
ATOM 2373 C C . LYS B 1 125 ? 8.695 -10.383 -15.758 1 90.88 125 LYS B C 1
ATOM 2375 O O . LYS B 1 125 ? 7.75 -10.773 -16.453 1 90.88 125 LYS B O 1
ATOM 2380 N N . SER B 1 126 ? 8.578 -10.109 -14.445 1 93.5 126 SER B N 1
ATOM 2381 C CA . SER B 1 126 ? 7.289 -10.227 -13.773 1 93.5 126 SER B CA 1
ATOM 2382 C C . SER B 1 126 ? 6.277 -9.234 -14.352 1 93.5 126 SER B C 1
ATOM 2384 O O . SER B 1 126 ? 5.109 -9.586 -14.547 1 93.5 126 SER B O 1
ATOM 2386 N N . LEU B 1 127 ? 6.734 -8.023 -14.633 1 96.19 127 LEU B N 1
ATOM 2387 C CA . LEU B 1 127 ? 5.855 -7.02 -15.219 1 96.19 127 LEU B CA 1
ATOM 2388 C C . LEU B 1 127 ? 5.316 -7.492 -16.562 1 96.19 127 LEU B C 1
ATOM 2390 O O . LEU B 1 127 ? 4.109 -7.434 -16.812 1 96.19 127 LEU B O 1
ATOM 2394 N N . ASN B 1 128 ? 6.191 -7.98 -17.391 1 95.19 128 ASN B N 1
ATOM 2395 C CA . ASN B 1 128 ? 5.789 -8.469 -18.703 1 95.19 128 ASN B CA 1
ATOM 2396 C C . ASN B 1 128 ? 4.82 -9.641 -18.594 1 95.19 128 ASN B C 1
ATOM 2398 O O . ASN B 1 128 ? 3.852 -9.719 -19.359 1 95.19 128 ASN B O 1
ATOM 2402 N N . THR B 1 129 ? 5.125 -10.539 -17.703 1 95.31 129 THR B N 1
ATOM 2403 C CA . THR B 1 129 ? 4.258 -11.695 -17.516 1 95.31 129 THR B CA 1
ATOM 2404 C C . THR B 1 129 ? 2.854 -11.25 -17.109 1 95.31 129 THR B C 1
ATOM 2406 O O . THR B 1 129 ? 1.865 -11.695 -17.703 1 95.31 129 THR B O 1
ATOM 2409 N N . LEU B 1 130 ? 2.756 -10.383 -16.125 1 97.38 130 LEU B N 1
ATOM 2410 C CA . LEU B 1 130 ? 1.452 -9.93 -15.656 1 97.38 130 LEU B CA 1
ATOM 2411 C C . LEU B 1 130 ? 0.705 -9.18 -16.75 1 97.38 130 LEU B C 1
ATOM 2413 O O . LEU B 1 130 ? -0.5 -9.375 -16.938 1 97.38 130 LEU B O 1
ATOM 2417 N N . MET B 1 131 ? 1.444 -8.352 -17.422 1 97.62 131 MET B N 1
ATOM 2418 C CA . MET B 1 131 ? 0.816 -7.629 -18.531 1 97.62 131 MET B CA 1
ATOM 2419 C C . MET B 1 131 ? 0.292 -8.594 -19.578 1 97.62 131 MET B C 1
ATOM 2421 O O . MET B 1 131 ? -0.795 -8.398 -20.125 1 97.62 131 MET B O 1
ATOM 2425 N N . SER B 1 132 ? 1.051 -9.617 -19.859 1 97 132 SER B N 1
ATOM 2426 C CA . SER B 1 132 ? 0.63 -10.625 -20.828 1 97 132 SER B CA 1
ATOM 2427 C C . SER B 1 132 ? -0.583 -11.398 -20.312 1 97 132 SER B C 1
ATOM 2429 O O . SER B 1 132 ? -1.288 -12.047 -21.094 1 97 132 SER B O 1
ATOM 2431 N N . CYS B 1 133 ? -0.815 -11.414 -19.016 1 97.75 133 CYS B N 1
ATOM 2432 C CA . CYS B 1 133 ? -1.98 -12.055 -18.422 1 97.75 133 CYS B CA 1
ATOM 2433 C C . CYS B 1 133 ? -3.18 -11.117 -18.422 1 97.75 133 CYS B C 1
ATOM 2435 O O . CYS B 1 133 ? -4.25 -11.469 -17.922 1 97.75 133 CYS B O 1
ATOM 2437 N N . GLY B 1 134 ? -3.043 -9.875 -18.938 1 98 134 GLY B N 1
ATOM 2438 C CA . GLY B 1 134 ? -4.156 -8.945 -19.047 1 98 134 GLY B CA 1
ATOM 2439 C C . GLY B 1 134 ? -4.195 -7.941 -17.906 1 98 134 GLY B C 1
ATOM 2440 O O . GLY B 1 134 ? -5.188 -7.234 -17.734 1 98 134 GLY B O 1
ATOM 2441 N N . PHE B 1 135 ? -3.135 -7.891 -17.078 1 98.56 135 PHE B N 1
ATOM 2442 C CA . PHE B 1 135 ? -3.064 -6.855 -16.047 1 98.56 135 PHE B CA 1
ATOM 2443 C C . PHE B 1 135 ? -2.748 -5.5 -16.672 1 98.56 135 PHE B C 1
ATOM 2445 O O . PHE B 1 135 ? -2.115 -5.426 -17.734 1 98.56 135 PHE B O 1
ATOM 2452 N N . THR B 1 136 ? -3.209 -4.488 -16 1 98 136 THR B N 1
ATOM 2453 C CA . THR B 1 136 ? -2.896 -3.121 -16.406 1 98 136 THR B CA 1
ATOM 2454 C C . THR B 1 136 ? -2.246 -2.357 -15.25 1 98 136 THR B C 1
ATOM 2456 O O . THR B 1 136 ? -2.59 -2.566 -14.086 1 98 136 THR B O 1
ATOM 2459 N N . VAL B 1 137 ? -1.338 -1.447 -15.594 1 98.12 137 VAL B N 1
ATOM 2460 C CA . VAL B 1 137 ? -0.644 -0.631 -14.602 1 98.12 137 VAL B CA 1
ATOM 2461 C C . VAL B 1 137 ? -1.539 0.527 -14.172 1 98.12 137 VAL B C 1
ATOM 2463 O O . VAL B 1 137 ? -2.08 1.25 -15.008 1 98.12 137 VAL B O 1
ATOM 2466 N N . SER B 1 138 ? -1.724 0.649 -12.883 1 97.31 138 SER B N 1
ATOM 2467 C CA . SER B 1 138 ? -2.498 1.77 -12.359 1 97.31 138 SER B CA 1
ATOM 2468 C C . SER B 1 138 ? -1.591 2.834 -11.75 1 97.31 138 SER B C 1
ATOM 2470 O O . SER B 1 138 ? -2.053 3.916 -11.383 1 97.31 138 SER B O 1
ATOM 2472 N N . GLY B 1 139 ? -0.389 2.604 -11.633 1 96.56 139 GLY B N 1
ATOM 2473 C CA . GLY B 1 139 ? 0.584 3.553 -11.117 1 96.56 139 GLY B CA 1
ATOM 2474 C C . GLY B 1 139 ? 1.681 2.896 -10.297 1 96.56 139 GLY B C 1
ATOM 2475 O O . GLY B 1 139 ? 2.043 1.744 -10.539 1 96.56 139 GLY B O 1
ATOM 2476 N N . SER B 1 140 ? 2.287 3.727 -9.422 1 98.06 140 SER B N 1
ATOM 2477 C CA . SER B 1 140 ? 3.402 3.205 -8.641 1 98.06 140 SER B CA 1
ATOM 2478 C C . SER B 1 140 ? 3.516 3.924 -7.297 1 98.06 140 SER B C 1
ATOM 2480 O O . SER B 1 140 ? 3.012 5.035 -7.141 1 98.06 140 SER B O 1
ATOM 2482 N N . VAL B 1 141 ? 4 3.24 -6.328 1 98.38 141 VAL B N 1
ATOM 2483 C CA . VAL B 1 141 ? 4.594 3.896 -5.164 1 98.38 141 VAL B CA 1
ATOM 2484 C C . VAL B 1 141 ? 6.008 4.359 -5.5 1 98.38 141 VAL B C 1
ATOM 2486 O O . VAL B 1 141 ? 6.949 3.566 -5.477 1 98.38 141 VAL B O 1
ATOM 2489 N N . TYR B 1 142 ? 6.141 5.648 -5.824 1 98.38 142 TYR B N 1
ATOM 2490 C CA . TYR B 1 142 ? 7.387 6.234 -6.305 1 98.38 142 TYR B CA 1
ATOM 2491 C C . TYR B 1 142 ? 8.484 6.113 -5.254 1 98.38 142 TYR B C 1
ATOM 2493 O O . TYR B 1 142 ? 8.266 6.406 -4.078 1 98.38 142 TYR B O 1
ATOM 2501 N N . GLN B 1 143 ? 9.703 5.613 -5.695 1 98.12 143 GLN B N 1
ATOM 2502 C CA . GLN B 1 143 ? 10.844 5.43 -4.801 1 98.12 143 GLN B CA 1
ATOM 2503 C C . GLN B 1 143 ? 10.414 4.762 -3.496 1 98.12 143 GLN B C 1
ATOM 2505 O O . GLN B 1 143 ? 10.719 5.262 -2.412 1 98.12 143 GLN B O 1
ATOM 2510 N N . HIS B 1 144 ? 9.797 3.607 -3.674 1 97.88 144 HIS B N 1
ATOM 2511 C CA . HIS B 1 144 ? 9.242 2.852 -2.557 1 97.88 144 HIS B CA 1
ATOM 2512 C C . HIS B 1 144 ? 10.328 2.48 -1.551 1 97.88 144 HIS B C 1
ATOM 2514 O O . HIS B 1 144 ? 10.133 2.617 -0.341 1 97.88 144 HIS B O 1
ATOM 2520 N N . HIS B 1 145 ? 11.461 1.989 -1.971 1 97 145 HIS B N 1
ATOM 2521 C CA . HIS B 1 145 ? 12.555 1.621 -1.078 1 97 145 HIS B CA 1
ATOM 2522 C C . HIS B 1 145 ? 13.898 1.732 -1.784 1 97 145 HIS B C 1
ATOM 2524 O O . HIS B 1 145 ? 13.961 1.761 -3.016 1 97 145 HIS B O 1
ATOM 2530 N N . TYR B 1 146 ? 14.914 1.821 -0.95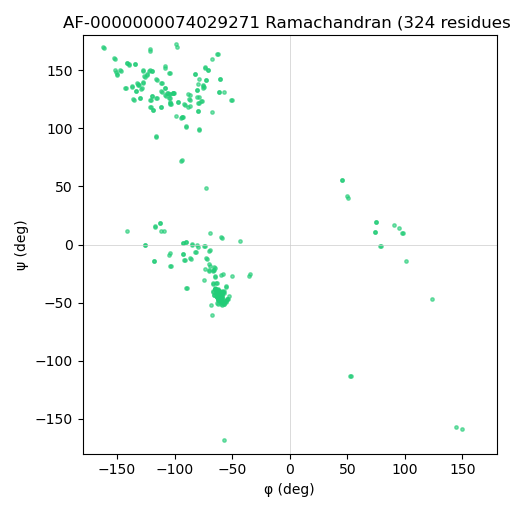7 1 96.25 146 TYR B N 1
ATOM 2531 C CA . TYR B 1 146 ? 16.281 1.838 -1.449 1 96.25 146 TYR B CA 1
ATOM 2532 C C . TYR B 1 146 ? 16.828 0.422 -1.597 1 96.25 146 TYR B C 1
ATOM 2534 O O . TYR B 1 146 ? 16.766 -0.376 -0.659 1 96.25 146 TYR B O 1
ATOM 2542 N N . ASP B 1 147 ? 17.297 0.091 -2.762 1 94.19 147 ASP B N 1
ATOM 2543 C CA . ASP B 1 147 ? 17.953 -1.188 -3.008 1 94.19 147 ASP B CA 1
ATOM 2544 C C . ASP B 1 147 ? 19.469 -1.069 -2.838 1 94.19 147 ASP B C 1
ATOM 2546 O O . ASP B 1 147 ? 20.156 -0.572 -3.729 1 94.19 147 ASP B O 1
ATOM 2550 N N . LYS B 1 148 ? 19.906 -1.652 -1.842 1 91.88 148 LYS B N 1
ATOM 2551 C CA . LYS B 1 148 ? 21.312 -1.535 -1.495 1 91.88 148 LYS B CA 1
ATOM 2552 C C . LYS B 1 148 ? 22.203 -2.209 -2.543 1 91.88 148 LYS B C 1
ATOM 2554 O O . LYS B 1 148 ? 23.328 -1.783 -2.777 1 91.88 148 LYS B O 1
ATOM 2559 N N . LYS B 1 149 ? 21.703 -3.287 -3.115 1 88.5 149 LYS B N 1
ATOM 2560 C CA . LYS B 1 149 ? 22.484 -4.035 -4.098 1 88.5 149 LYS B CA 1
ATOM 2561 C C . LYS B 1 149 ? 22.734 -3.203 -5.348 1 88.5 149 LYS B C 1
ATOM 2563 O O . LYS B 1 149 ? 23.844 -3.199 -5.883 1 88.5 149 LYS B O 1
ATOM 2568 N N . THR B 1 150 ? 21.812 -2.424 -5.77 1 91.38 150 THR B N 1
ATOM 2569 C CA . THR B 1 150 ? 21.922 -1.662 -7.012 1 91.38 150 THR B CA 1
ATOM 2570 C C . THR B 1 150 ? 22.219 -0.194 -6.719 1 91.38 150 THR B C 1
ATOM 2572 O O . THR B 1 150 ? 22.625 0.551 -7.613 1 91.38 150 THR B O 1
ATOM 2575 N N . GLY B 1 151 ? 21.969 0.273 -5.492 1 94.25 151 GLY B N 1
ATOM 2576 C CA . GLY B 1 151 ? 22.156 1.671 -5.137 1 94.25 151 GLY B CA 1
ATOM 2577 C C . GLY B 1 151 ? 21.062 2.578 -5.688 1 94.25 151 GLY B C 1
ATOM 2578 O O . GLY B 1 151 ? 21.266 3.785 -5.828 1 94.25 151 GLY B O 1
ATOM 2579 N N . LEU B 1 152 ? 19.969 2.002 -6.023 1 95.94 152 LEU B N 1
ATOM 2580 C CA . LEU B 1 152 ? 18.891 2.779 -6.641 1 95.94 152 LEU B CA 1
ATOM 2581 C C . LEU B 1 152 ? 17.609 2.682 -5.82 1 95.94 152 LEU B C 1
ATOM 2583 O O . LEU B 1 152 ? 17.422 1.718 -5.074 1 95.94 152 LEU B O 1
ATOM 2587 N N . TYR B 1 153 ? 16.844 3.73 -5.883 1 97.31 153 TYR B N 1
ATOM 2588 C CA . TYR B 1 153 ? 15.484 3.625 -5.379 1 97.31 153 TYR B CA 1
ATOM 2589 C C . TYR B 1 153 ? 14.602 2.848 -6.348 1 97.31 153 TYR B C 1
ATOM 2591 O O . TYR B 1 153 ? 14.664 3.061 -7.559 1 97.31 153 TYR B O 1
ATOM 2599 N N . ILE B 1 154 ? 13.828 2.008 -5.742 1 97.38 154 ILE B N 1
ATOM 2600 C CA . ILE B 1 154 ? 12.953 1.139 -6.523 1 97.38 154 ILE B CA 1
ATOM 2601 C C . ILE B 1 154 ? 11.5 1.538 -6.309 1 97.38 154 ILE B C 1
ATOM 2603 O O . ILE B 1 154 ? 11.086 1.812 -5.18 1 97.38 154 ILE B O 1
ATOM 2607 N N . ASP B 1 155 ? 10.781 1.66 -7.488 1 98.25 155 ASP B N 1
ATOM 2608 C CA . ASP B 1 155 ? 9.336 1.854 -7.398 1 98.25 155 ASP B CA 1
ATOM 2609 C C . ASP B 1 155 ? 8.617 0.52 -7.211 1 98.25 155 ASP B C 1
ATOM 2611 O O . ASP B 1 155 ? 9.086 -0.516 -7.691 1 98.25 155 ASP B O 1
ATOM 2615 N N . ASP B 1 156 ? 7.535 0.541 -6.488 1 97.75 156 ASP B N 1
ATOM 2616 C CA . ASP B 1 156 ? 6.559 -0.546 -6.5 1 97.75 156 ASP B CA 1
ATOM 2617 C C . ASP B 1 156 ? 5.445 -0.272 -7.504 1 97.75 156 ASP B C 1
ATOM 2619 O O . ASP B 1 156 ? 4.633 0.637 -7.309 1 97.75 156 ASP B O 1
ATOM 2623 N N . ILE B 1 157 ? 5.445 -1.016 -8.562 1 98.56 157 ILE B N 1
ATOM 2624 C CA . ILE B 1 157 ? 4.438 -0.853 -9.609 1 98.56 157 ILE B CA 1
ATOM 2625 C C . ILE B 1 157 ? 3.15 -1.563 -9.195 1 98.56 157 ILE B C 1
ATOM 2627 O O . ILE B 1 157 ? 3.184 -2.703 -8.727 1 98.56 157 ILE B O 1
ATOM 2631 N N . ILE B 1 158 ? 2.055 -0.887 -9.344 1 98.69 158 ILE B N 1
ATOM 2632 C CA . ILE B 1 158 ? 0.752 -1.423 -8.961 1 98.69 158 ILE B CA 1
ATOM 2633 C C . ILE B 1 158 ? -0.012 -1.862 -10.211 1 98.69 158 ILE B C 1
ATOM 2635 O O . ILE B 1 158 ? -0.226 -1.065 -11.125 1 98.69 158 ILE B O 1
ATOM 2639 N N . LEU B 1 159 ? -0.353 -3.123 -10.227 1 98.75 159 LEU B N 1
ATOM 2640 C CA . LEU B 1 159 ? -1.109 -3.676 -11.352 1 98.75 159 LEU B CA 1
ATOM 2641 C C . LEU B 1 159 ? -2.443 -4.242 -10.875 1 98.75 159 LEU B C 1
ATOM 2643 O O . LEU B 1 159 ? -2.555 -4.711 -9.742 1 98.75 159 LEU B O 1
ATOM 2647 N N . HIS B 1 160 ? -3.418 -4.164 -11.766 1 98.75 160 HIS B N 1
ATOM 2648 C CA . HIS B 1 160 ? -4.691 -4.812 -11.484 1 98.75 160 HIS B CA 1
ATOM 2649 C C . HIS B 1 160 ? -5.277 -5.453 -12.734 1 98.75 160 HIS B C 1
ATOM 2651 O O . HIS B 1 160 ? -4.887 -5.105 -13.852 1 98.75 160 HIS B O 1
ATOM 2657 N N . LYS B 1 161 ? -6.086 -6.395 -12.508 1 98.62 161 LYS B N 1
ATOM 2658 C CA . LYS B 1 161 ? -6.863 -7.055 -13.555 1 98.62 161 LYS B CA 1
ATOM 2659 C C . LYS B 1 161 ? -8.312 -7.25 -13.117 1 98.62 161 LYS B C 1
ATOM 2661 O O . LYS B 1 161 ? -8.578 -7.824 -12.055 1 98.62 161 LYS B O 1
ATOM 2666 N N . ILE B 1 162 ? -9.227 -6.75 -13.922 1 97.94 162 ILE B N 1
ATOM 2667 C CA . ILE B 1 162 ? -10.641 -7.008 -13.68 1 97.94 162 ILE B CA 1
ATOM 2668 C C . ILE B 1 162 ? -10.992 -8.43 -14.125 1 97.94 162 ILE B C 1
ATOM 2670 O O . ILE B 1 162 ? -10.68 -8.828 -15.25 1 97.94 162 ILE B O 1
ATOM 2674 N N . LEU B 1 163 ? -11.539 -9.156 -13.133 1 96.62 163 LEU B N 1
ATOM 2675 C CA . LEU B 1 163 ? -11.898 -10.539 -13.422 1 96.62 163 LEU B CA 1
ATOM 2676 C C . LEU B 1 163 ? -13.336 -10.633 -13.93 1 96.62 163 LEU B C 1
ATOM 2678 O O . LEU B 1 163 ? -14.242 -10.031 -13.352 1 96.62 163 LEU B O 1
ATOM 2682 N N . GLN B 1 164 ? -13.648 -10.766 -15.219 1 80.5 164 GLN B N 1
ATOM 2683 C CA . GLN B 1 164 ? -14.961 -10.883 -15.836 1 80.5 164 GLN B CA 1
ATOM 2684 C C . GLN B 1 164 ? -15.57 -12.266 -15.578 1 80.5 164 GLN B C 1
ATOM 2686 O O . GLN B 1 164 ? -14.844 -13.25 -15.438 1 80.5 164 GLN B O 1
#

Organism: NCBI:txid312168

pLDDT: mean 92.1, std 11.38, range [48.06, 98.75]

Foldseek 3Di:
DDKDKDWDDPVCLVLVVVLLVLCLVVPDPFPSNPDDDSVNVVVLVVDPQWTKMFIDDPNHTFKIKIWGADDDVRRLETEIGMDGHPVCPPPCRRLVNVLVRLVVCCVVPVSNFKYKYKDKPPPVSVVVSVVVNVKDWPAWQPLPDADPVVRDRIIITMIMDTHD/DDKDKDWDDPVCLVLVVVLLVLVLPVPDPFPSVDPPDSVNVVVLVVDPQWTKMFIDDPNHTFKIKIWGADDDVRRLETEIGMDGHPVCPPPCRRLVNVLVRLVVCCVVPVSNFKYKYKDKPPPVSVVVSVVVNVKDWPAWQPLPDADPVVRDRIIITMIMDTHD

InterPro domains:
  IPR000182 GNAT domain [PF00583] (39-135)
  IPR000182 GNAT domain [PS51186] (3-164)
  IPR016181 Acyl-CoA N-acyltransferase [SSF55729] (1-161)

Sequence (328 aa):
MKVLYRRVEGGDIEEILMLFNKLKIESAEVTFADVVNKREIEEWLMNTNYYLYIAEVNKKIISIFRGVRGIAEKNHCILLTIATDPQYRSLGITKNLILYSLKDIKERERNIVLARAYVYNNNNKSLNTLMSCGFTVSGSVYQHHYDKKTGLYIDDIILHKILQMKVLYRRVEGGDIEEILMLFNKLKIESAEVTFADVVNKREIEEWLMNTNYYLYIAEVNKKIISIFRGVRGIAEKNHCILLTIATDPQYRSLGITKNLILYSLKDIKERERNIVLARAYVYNNNNKSLNTLMSCGFTVSGSVYQHHYDKKTGLYIDDIILHKILQ

Nearest PDB structures (foldseek):
  2i79-assembly1_E  TM=8.763E-01  e=1.236E-12  Streptococcus pneumoniae TIGR4
  4mbu-assembly1_A  TM=8.435E-01  e=3.697E-11  Staphylococcus aureus subsp. aureus Mu50
  1yr0-assembly2_D  TM=8.556E-01  e=1.244E-10  Agrobacterium fabrum str. C58
  5jtf-assembly1_B  TM=8.377E-01  e=1.037E-10  Pseudomonas putida KT2440
  5wph-assembly1_A  TM=8.442E-01  e=2.148E-10  Pseudomonas putida KT2440